Protein AF-A0AAV0VHD0-F1 (afdb_monomer_lite)

Structure (mmCIF, N/CA/C/O backbone):
data_AF-A0AAV0VHD0-F1
#
_entry.id   AF-A0AAV0VHD0-F1
#
loop_
_atom_site.group_PDB
_atom_site.id
_atom_site.type_symbol
_atom_site.label_atom_id
_atom_site.label_alt_id
_atom_site.label_comp_id
_atom_site.label_asym_id
_atom_site.label_entity_id
_atom_site.label_seq_id
_atom_site.pdbx_PDB_ins_code
_atom_site.Cartn_x
_atom_site.Cartn_y
_atom_site.Cartn_z
_atom_site.occupancy
_atom_site.B_iso_or_equiv
_atom_site.auth_seq_id
_atom_site.auth_comp_id
_atom_site.auth_asym_id
_atom_site.auth_atom_id
_atom_site.pdbx_PDB_model_num
ATOM 1 N N . MET A 1 1 ? 38.570 -0.388 39.538 1.00 34.22 1 MET A N 1
ATOM 2 C CA . MET A 1 1 ? 39.678 -1.330 39.792 1.00 34.22 1 MET A CA 1
ATOM 3 C C . MET A 1 1 ? 40.500 -1.361 38.516 1.00 34.22 1 MET A C 1
ATOM 5 O O . MET A 1 1 ? 39.984 -1.799 37.500 1.00 34.22 1 MET A O 1
ATOM 9 N N . SER A 1 2 ? 41.670 -0.720 38.528 1.00 31.62 2 SER A N 1
ATOM 10 C CA . SER A 1 2 ? 42.549 -0.606 37.358 1.00 31.62 2 SER A CA 1
ATOM 11 C C . SER A 1 2 ? 43.380 -1.881 37.257 1.00 31.62 2 SER A C 1
ATOM 13 O O . SER A 1 2 ? 44.010 -2.258 38.245 1.00 31.62 2 SER A O 1
ATOM 15 N N . VAL A 1 3 ? 43.347 -2.561 36.113 1.00 34.94 3 VAL A N 1
ATOM 16 C CA . VAL A 1 3 ? 44.171 -3.750 35.867 1.00 34.94 3 VAL A CA 1
ATOM 17 C C . VAL A 1 3 ? 45.423 -3.287 35.133 1.00 34.94 3 VAL A C 1
ATOM 19 O O . VAL A 1 3 ? 45.357 -2.884 33.976 1.00 34.94 3 VAL A O 1
ATOM 22 N N . TYR A 1 4 ? 46.557 -3.308 35.829 1.00 33.53 4 TYR A N 1
ATOM 23 C CA . TYR A 1 4 ? 47.869 -3.174 35.209 1.00 33.53 4 TYR A CA 1
ATOM 24 C C . TYR A 1 4 ? 48.270 -4.540 34.652 1.00 33.53 4 TYR A C 1
ATOM 26 O O . TYR A 1 4 ? 48.360 -5.504 35.410 1.00 33.53 4 TYR A O 1
ATOM 34 N N . VAL A 1 5 ? 48.512 -4.623 33.344 1.00 37.84 5 VAL A N 1
ATOM 35 C CA . VAL A 1 5 ? 49.134 -5.800 32.731 1.00 37.84 5 VAL A CA 1
ATOM 36 C C . VAL A 1 5 ? 50.642 -5.583 32.763 1.00 37.84 5 VAL A C 1
ATOM 38 O O . VAL A 1 5 ? 51.171 -4.663 32.144 1.00 37.84 5 VAL A O 1
ATOM 41 N N . THR A 1 6 ? 51.325 -6.396 33.562 1.00 35.72 6 THR A N 1
ATOM 42 C CA . THR A 1 6 ? 52.784 -6.463 33.638 1.00 35.72 6 THR A CA 1
ATOM 43 C C . THR A 1 6 ? 53.349 -7.069 32.356 1.00 35.72 6 THR A C 1
ATOM 45 O O . THR A 1 6 ? 52.893 -8.123 31.922 1.00 35.72 6 THR A O 1
ATOM 48 N N . SER A 1 7 ? 54.359 -6.420 31.781 1.00 44.78 7 SER A N 1
ATOM 49 C CA . SER A 1 7 ? 55.096 -6.867 30.599 1.00 44.78 7 SER A CA 1
ATOM 50 C C . SER A 1 7 ? 55.912 -8.135 30.887 1.00 44.78 7 SER A C 1
ATOM 52 O O . SER A 1 7 ? 57.033 -8.059 31.394 1.00 44.78 7 SER A O 1
ATOM 54 N N . SER A 1 8 ? 55.354 -9.297 30.563 1.00 43.50 8 SER A N 1
ATOM 55 C CA . SER A 1 8 ? 56.111 -10.525 30.301 1.00 43.50 8 SER A CA 1
ATOM 56 C C . SER A 1 8 ? 56.286 -10.666 28.789 1.00 43.50 8 SER A C 1
ATOM 58 O O . SER A 1 8 ? 55.332 -10.407 28.065 1.00 43.50 8 SER A O 1
ATOM 60 N N . ASN A 1 9 ? 57.483 -11.031 28.317 1.00 49.56 9 ASN A N 1
ATOM 61 C CA . ASN A 1 9 ? 57.787 -11.260 26.896 1.00 49.56 9 ASN A CA 1
ATOM 62 C C . ASN A 1 9 ? 56.725 -12.165 26.248 1.00 49.56 9 ASN A C 1
ATOM 64 O O . ASN A 1 9 ? 56.697 -13.360 26.539 1.00 49.56 9 ASN A O 1
ATOM 68 N N . PHE A 1 10 ? 55.868 -11.583 25.408 1.00 43.84 10 PHE A N 1
ATOM 69 C CA . PHE A 1 10 ? 54.888 -12.304 24.601 1.00 43.84 10 PHE A CA 1
ATOM 70 C C . PH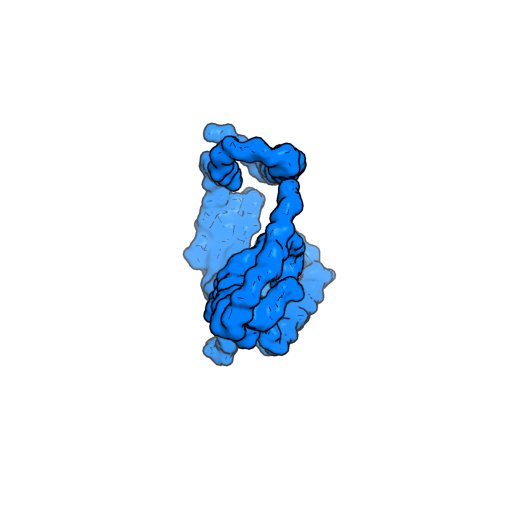E A 1 10 ? 55.580 -12.796 23.326 1.00 43.84 10 PHE A C 1
ATOM 72 O O . PHE A 1 10 ? 56.285 -12.037 22.657 1.00 43.84 10 PHE A O 1
ATOM 79 N N . ASP A 1 11 ? 55.431 -14.087 23.047 1.00 54.81 11 ASP A N 1
ATOM 80 C CA . ASP A 1 11 ? 55.822 -14.699 21.782 1.00 54.81 11 ASP A CA 1
ATOM 81 C C . ASP A 1 11 ? 54.948 -14.108 20.662 1.00 54.81 11 ASP A C 1
ATOM 83 O O . ASP A 1 11 ? 53.783 -13.785 20.896 1.00 54.81 11 ASP A O 1
ATOM 87 N N . SER A 1 12 ? 55.473 -13.935 19.443 1.00 57.44 12 SER A N 1
ATOM 88 C CA . SER A 1 12 ? 54.715 -13.239 18.381 1.00 57.44 12 SER A CA 1
ATOM 89 C C . SER A 1 12 ? 53.454 -13.999 17.950 1.00 57.44 12 SER A C 1
ATOM 91 O O . SER A 1 12 ? 52.608 -13.436 17.261 1.00 57.44 12 SER A O 1
ATOM 93 N N . SER A 1 13 ? 53.337 -15.271 18.345 1.00 58.25 13 SER A N 1
ATOM 94 C CA . SER A 1 13 ? 52.154 -16.110 18.149 1.00 58.25 13 SER A CA 1
ATOM 95 C C . SER A 1 13 ? 50.969 -15.691 19.033 1.00 58.25 13 SER A C 1
ATOM 97 O O . SER A 1 13 ? 49.815 -15.803 18.620 1.00 58.25 13 SER A O 1
ATOM 99 N N . ASP A 1 14 ? 51.235 -15.133 20.216 1.00 59.56 14 ASP A N 1
ATOM 100 C CA . ASP A 1 14 ? 50.196 -14.745 21.165 1.00 59.56 14 ASP A CA 1
ATOM 101 C C . ASP A 1 14 ? 49.535 -13.406 20.783 1.00 59.56 14 ASP A C 1
ATOM 103 O O . ASP A 1 14 ? 48.360 -13.186 21.078 1.00 59.56 14 ASP A O 1
ATOM 107 N N . GLU A 1 15 ? 50.251 -12.508 20.092 1.00 61.94 15 GLU A N 1
ATOM 108 C CA . GLU A 1 15 ? 49.671 -11.258 19.571 1.00 61.94 15 GLU A CA 1
ATOM 109 C C . GLU A 1 15 ? 48.644 -11.519 18.460 1.00 61.94 15 GLU A C 1
ATOM 111 O O . GLU A 1 15 ? 47.601 -10.863 18.417 1.00 61.94 15 GLU A O 1
ATOM 116 N N . GLU A 1 16 ? 48.900 -12.507 17.597 1.00 61.28 16 GLU A N 1
ATOM 117 C CA . GLU A 1 16 ? 47.972 -12.933 16.544 1.00 61.28 16 GLU A CA 1
ATOM 118 C C . GLU A 1 16 ? 46.699 -13.542 17.147 1.00 61.28 16 GLU A C 1
ATOM 120 O O . GLU A 1 16 ? 45.590 -13.181 16.752 1.00 61.28 16 GLU A O 1
ATOM 125 N N . TYR A 1 17 ? 46.846 -14.358 18.194 1.00 64.88 17 TYR A N 1
ATOM 126 C CA . TYR A 1 17 ? 45.719 -14.919 18.937 1.00 64.88 17 TYR A CA 1
ATOM 127 C C . TYR A 1 17 ? 44.907 -13.845 19.67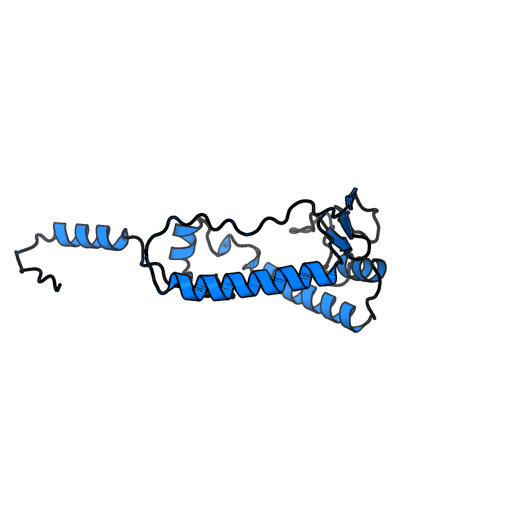7 1.00 64.88 17 TYR A C 1
ATOM 129 O O . TYR A 1 17 ? 43.677 -13.869 19.676 1.00 64.88 17 TYR A O 1
ATOM 137 N N . VAL A 1 18 ? 45.564 -12.855 20.292 1.00 68.56 18 VAL A N 1
ATOM 138 C CA . VAL A 1 18 ? 44.868 -11.737 20.951 1.00 68.56 18 VAL A CA 1
ATOM 139 C C . VAL A 1 18 ? 44.111 -10.884 19.932 1.00 68.56 18 VAL A C 1
ATOM 141 O O . VAL A 1 18 ? 42.973 -10.493 20.199 1.00 68.56 18 VAL A O 1
ATOM 144 N N . LEU A 1 19 ? 44.691 -10.627 18.757 1.00 63.41 19 LEU A N 1
ATOM 145 C CA . LEU A 1 19 ? 44.005 -9.940 17.660 1.00 63.41 19 LEU A CA 1
ATOM 146 C C . LEU A 1 19 ? 42.804 -10.744 17.157 1.00 63.41 19 LEU A C 1
ATOM 148 O O . LEU A 1 19 ? 41.727 -10.173 16.989 1.00 63.41 19 LEU A O 1
ATOM 152 N N . GLU A 1 20 ? 42.949 -12.057 16.989 1.00 67.00 20 GLU A N 1
ATOM 153 C CA . GLU A 1 20 ? 41.859 -12.953 16.600 1.00 67.00 20 GLU A CA 1
ATOM 154 C C . GLU A 1 20 ? 40.727 -12.947 17.640 1.00 67.00 20 GLU A C 1
ATOM 156 O O . GLU A 1 20 ? 39.552 -12.819 17.290 1.00 67.00 20 GLU A O 1
ATOM 161 N N . VAL A 1 21 ? 41.057 -12.998 18.932 1.00 69.00 21 VAL A N 1
ATOM 162 C CA . VAL A 1 21 ? 40.067 -12.918 20.013 1.00 69.00 21 VAL A CA 1
ATOM 163 C C . VAL A 1 21 ? 39.364 -11.560 20.008 1.00 69.00 21 VAL A C 1
ATOM 165 O O . VAL A 1 21 ? 38.137 -11.521 20.062 1.00 69.00 21 VAL A O 1
ATOM 168 N N . VAL A 1 22 ? 40.097 -10.447 19.897 1.00 64.12 22 VAL A N 1
ATOM 169 C CA . VAL A 1 22 ? 39.522 -9.088 19.890 1.00 64.12 22 VAL A CA 1
ATOM 170 C C . VAL A 1 22 ? 38.640 -8.844 18.662 1.00 64.12 22 VAL A C 1
ATOM 172 O O . VAL A 1 22 ? 37.590 -8.213 18.794 1.00 64.12 22 VAL A O 1
ATOM 175 N N . LEU A 1 23 ? 39.013 -9.369 17.491 1.00 64.06 23 LEU A N 1
ATOM 176 C CA . LEU A 1 23 ? 38.200 -9.307 16.271 1.00 64.06 23 LEU A CA 1
ATOM 177 C C . LEU A 1 23 ? 36.887 -10.090 16.406 1.00 64.06 23 LEU A C 1
ATOM 179 O O . LEU A 1 23 ? 35.871 -9.679 15.843 1.00 64.06 23 LEU A O 1
ATOM 183 N N . ASN A 1 24 ? 36.899 -11.178 17.177 1.00 62.22 24 ASN A N 1
ATOM 184 C CA . ASN A 1 24 ? 35.738 -12.036 17.404 1.00 62.22 24 ASN A CA 1
ATOM 185 C C . ASN A 1 24 ? 34.912 -11.656 18.646 1.00 62.22 24 ASN A C 1
ATOM 187 O O . ASN A 1 24 ? 33.852 -12.245 18.884 1.00 62.22 24 ASN A O 1
ATOM 191 N N . LEU A 1 25 ? 35.344 -10.670 19.442 1.00 63.16 25 LEU A N 1
ATOM 192 C CA . LEU A 1 25 ? 34.543 -10.195 20.566 1.00 63.16 25 LEU A CA 1
ATOM 193 C C . LEU A 1 25 ? 33.259 -9.517 20.057 1.00 63.16 25 LEU A C 1
ATOM 195 O O . LEU A 1 25 ? 33.308 -8.673 19.156 1.00 63.16 25 LEU A O 1
ATOM 199 N N . PRO A 1 26 ? 32.095 -9.802 20.670 1.00 53.66 26 PRO A N 1
ATOM 200 C CA . PRO A 1 26 ? 30.871 -9.077 20.372 1.00 53.66 26 PRO A CA 1
ATOM 201 C C . PRO A 1 26 ? 31.090 -7.579 20.600 1.00 53.66 26 PRO A C 1
ATOM 203 O O . PRO A 1 26 ? 31.347 -7.148 21.728 1.00 53.66 26 PRO A O 1
ATOM 206 N N . ARG A 1 27 ? 30.987 -6.773 19.533 1.00 55.97 27 ARG A N 1
ATOM 207 C CA . ARG A 1 27 ? 31.132 -5.315 19.644 1.00 55.97 27 ARG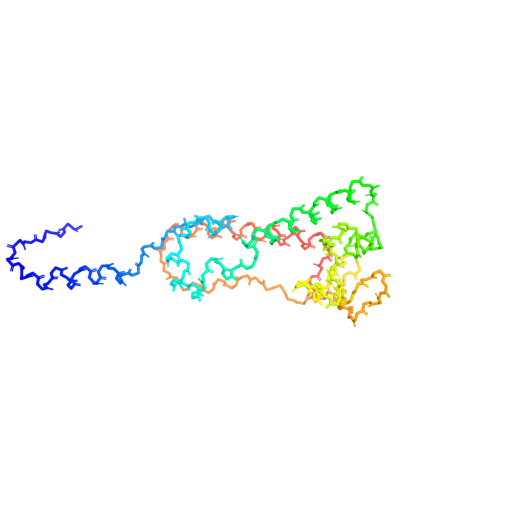 A CA 1
ATOM 208 C C . ARG A 1 27 ? 30.168 -4.779 20.717 1.00 55.97 27 ARG A C 1
ATOM 210 O O . ARG A 1 27 ? 29.011 -5.219 20.758 1.00 55.97 27 ARG A O 1
ATOM 217 N N . PRO A 1 28 ? 30.596 -3.816 21.557 1.00 60.69 28 PRO A N 1
ATOM 218 C CA . PRO A 1 28 ? 29.728 -3.196 22.550 1.00 60.69 28 PRO A CA 1
ATOM 219 C C . PRO A 1 28 ? 28.434 -2.713 21.895 1.00 60.69 28 PRO A C 1
ATOM 221 O O . PRO A 1 28 ? 28.471 -2.024 20.873 1.00 60.69 28 PRO A O 1
ATOM 224 N N . ARG A 1 29 ? 27.283 -3.081 22.470 1.00 53.22 29 ARG A N 1
ATOM 225 C CA . ARG A 1 29 ? 25.978 -2.626 21.975 1.00 53.22 29 ARG A CA 1
ATOM 226 C C . ARG A 1 29 ? 25.916 -1.101 22.075 1.00 53.22 29 ARG A C 1
ATOM 228 O O . ARG A 1 29 ? 25.826 -0.559 23.173 1.00 53.22 29 ARG A O 1
ATOM 235 N N . ARG A 1 30 ? 25.974 -0.420 20.930 1.00 57.97 30 ARG A N 1
ATOM 236 C CA . ARG A 1 30 ? 25.710 1.018 20.827 1.00 57.97 30 ARG A CA 1
ATOM 237 C C . ARG A 1 30 ? 24.200 1.246 20.834 1.00 57.97 30 ARG A C 1
ATOM 239 O O . ARG A 1 30 ? 23.448 0.447 20.277 1.00 57.97 30 ARG A O 1
ATOM 246 N N . TYR A 1 31 ? 23.758 2.300 21.512 1.00 52.56 31 TYR A N 1
ATOM 247 C CA . TYR A 1 31 ? 22.368 2.740 21.446 1.00 52.56 31 TYR A CA 1
ATOM 248 C C . TYR A 1 31 ? 22.153 3.390 20.078 1.00 52.56 31 TYR A C 1
ATOM 250 O O . TYR A 1 31 ? 22.769 4.416 19.810 1.00 52.56 31 TYR A O 1
ATOM 258 N N . ARG A 1 32 ? 21.341 2.756 19.226 1.00 57.38 32 ARG A N 1
ATOM 259 C CA . ARG A 1 32 ? 21.104 3.186 17.841 1.00 57.38 32 ARG A CA 1
ATOM 260 C C . ARG A 1 32 ? 19.847 4.032 17.727 1.00 57.38 32 ARG A C 1
ATOM 262 O O . ARG A 1 32 ? 18.868 3.780 18.442 1.00 57.38 32 ARG A O 1
ATOM 269 N N . ASP A 1 33 ? 19.861 4.980 16.799 1.00 60.00 33 ASP A N 1
ATOM 270 C CA . ASP A 1 33 ? 18.643 5.672 16.395 1.00 60.00 33 ASP A CA 1
ATOM 271 C C . ASP A 1 33 ? 17.705 4.695 15.663 1.00 60.00 33 ASP A C 1
ATOM 273 O O . ASP A 1 33 ? 18.097 3.980 14.743 1.00 60.00 33 ASP A O 1
ATOM 277 N N . ARG A 1 34 ? 16.447 4.626 16.107 1.00 55.59 34 ARG A N 1
ATOM 278 C CA . ARG A 1 34 ? 15.434 3.740 15.512 1.00 55.59 34 ARG A CA 1
ATOM 279 C C . ARG A 1 34 ? 14.740 4.366 14.309 1.00 55.59 34 ARG A C 1
ATOM 281 O O . ARG A 1 34 ? 14.042 3.644 13.605 1.00 55.59 34 ARG A O 1
ATOM 288 N N . PHE A 1 35 ? 14.894 5.672 14.101 1.00 48.16 35 PHE A N 1
ATOM 289 C CA . PHE A 1 35 ? 14.322 6.371 12.952 1.00 48.16 35 PHE A CA 1
ATOM 290 C C . PHE A 1 35 ? 15.188 6.235 11.698 1.00 48.16 35 PHE A C 1
ATOM 292 O O . PHE A 1 35 ? 14.661 6.352 10.597 1.00 48.16 35 PHE A O 1
ATOM 299 N N . ASN A 1 36 ? 16.475 5.910 11.855 1.00 58.50 36 ASN A N 1
ATOM 300 C CA . ASN A 1 36 ? 17.353 5.535 10.752 1.00 58.50 36 ASN A CA 1
ATOM 301 C C . ASN A 1 36 ? 18.243 4.338 11.134 1.00 58.50 36 ASN A C 1
ATOM 303 O O . ASN A 1 36 ? 19.448 4.477 11.347 1.00 58.50 36 ASN A O 1
ATOM 307 N N . PRO A 1 37 ? 17.657 3.134 11.259 1.00 57.28 37 PRO A N 1
ATOM 308 C CA . PRO A 1 37 ? 18.365 1.976 11.789 1.00 57.28 37 PRO A CA 1
ATOM 309 C C . PRO A 1 37 ? 19.481 1.476 10.864 1.00 57.28 37 PRO A C 1
ATOM 311 O O . PRO A 1 37 ? 20.266 0.642 11.304 1.00 57.28 37 PRO A O 1
ATOM 314 N N . LEU A 1 38 ? 19.544 1.947 9.610 1.00 59.69 38 LEU A N 1
ATOM 315 C CA . LEU A 1 38 ? 20.483 1.474 8.591 1.00 59.69 38 LEU A CA 1
ATOM 316 C C . LEU A 1 38 ? 21.727 2.359 8.417 1.00 59.69 38 LEU A C 1
ATOM 318 O O . LEU A 1 38 ? 22.725 1.874 7.897 1.00 59.69 38 LEU A O 1
ATOM 322 N N . GLU A 1 39 ? 21.709 3.605 8.896 1.00 65.00 39 GLU A N 1
ATOM 323 C CA . GLU A 1 39 ? 22.815 4.568 8.725 1.00 65.00 39 GLU A CA 1
ATOM 324 C C . GLU A 1 39 ? 24.114 4.135 9.415 1.00 65.00 39 GLU A C 1
ATOM 326 O O . GLU A 1 39 ? 25.211 4.475 8.985 1.00 65.00 39 GLU A O 1
ATOM 331 N N . GLU A 1 40 ? 23.996 3.359 10.492 1.00 61.19 40 GLU A N 1
ATOM 332 C CA . GLU A 1 40 ? 25.136 2.950 11.313 1.00 61.19 40 GLU A CA 1
ATOM 333 C C . GLU A 1 40 ? 25.747 1.596 10.916 1.00 61.19 40 GLU A C 1
ATOM 335 O O . GLU A 1 40 ? 26.686 1.142 11.582 1.00 61.19 40 GLU A O 1
ATOM 340 N N . TYR A 1 41 ? 25.213 0.912 9.898 1.00 62.25 41 TYR A N 1
ATOM 341 C CA . TYR A 1 41 ? 25.808 -0.334 9.419 1.00 62.25 41 TYR A CA 1
ATOM 342 C C . TYR A 1 41 ? 26.772 -0.045 8.276 1.00 62.25 41 TYR A C 1
ATOM 344 O O . TYR A 1 41 ? 26.367 0.344 7.183 1.00 62.25 41 TYR A O 1
ATOM 352 N N . ASP A 1 42 ? 28.055 -0.301 8.520 1.00 66.88 42 ASP A N 1
ATOM 353 C CA . ASP A 1 42 ? 28.971 -0.552 7.417 1.00 66.88 42 ASP A CA 1
ATOM 354 C C . ASP A 1 42 ? 28.625 -1.899 6.749 1.00 66.88 42 ASP A C 1
ATOM 356 O O . ASP A 1 42 ? 27.942 -2.759 7.319 1.00 66.88 42 ASP A O 1
ATOM 360 N N . GLU A 1 43 ? 29.075 -2.074 5.507 1.00 62.47 43 GLU A N 1
ATOM 361 C CA . GLU A 1 43 ? 28.756 -3.247 4.686 1.00 62.47 43 GLU A CA 1
ATOM 362 C C . GLU A 1 43 ? 29.161 -4.566 5.375 1.00 62.47 43 GLU A C 1
ATOM 364 O O . GLU A 1 43 ? 28.470 -5.579 5.262 1.00 62.47 43 GLU A O 1
ATOM 369 N N . TYR A 1 44 ? 30.225 -4.528 6.181 1.00 64.19 44 TYR A N 1
ATOM 370 C CA . TYR A 1 44 ? 30.724 -5.663 6.949 1.00 64.19 44 TYR A CA 1
ATOM 371 C C . TYR A 1 44 ? 29.826 -6.024 8.152 1.00 64.19 44 TYR A C 1
ATOM 373 O O . TYR A 1 44 ? 29.552 -7.204 8.385 1.00 64.19 44 TYR A O 1
ATOM 381 N N . ASP A 1 45 ? 29.338 -5.048 8.929 1.00 66.56 45 ASP A N 1
ATOM 382 C CA . ASP A 1 45 ? 28.424 -5.280 10.064 1.00 66.56 45 ASP A CA 1
ATOM 383 C C . ASP A 1 45 ? 27.046 -5.752 9.571 1.00 66.56 45 ASP A C 1
ATOM 385 O O . ASP A 1 45 ? 26.426 -6.609 10.207 1.00 66.56 45 ASP A O 1
ATOM 389 N N . PHE A 1 46 ? 26.593 -5.257 8.412 1.00 64.06 46 PHE A N 1
ATOM 390 C CA . PHE A 1 46 ? 25.350 -5.703 7.779 1.00 64.06 46 PHE A CA 1
ATOM 391 C C . PHE A 1 46 ? 25.433 -7.174 7.336 1.00 64.06 46 PHE A C 1
ATOM 393 O O . PHE A 1 46 ? 24.597 -7.990 7.740 1.00 64.06 46 PHE A O 1
ATOM 400 N N . GLN A 1 47 ? 26.497 -7.539 6.610 1.00 65.25 47 GLN A N 1
ATOM 401 C CA . GLN A 1 47 ? 26.742 -8.911 6.151 1.00 65.25 47 GLN A CA 1
ATOM 402 C C . GLN A 1 47 ? 26.836 -9.909 7.304 1.00 65.25 47 GLN A C 1
ATOM 404 O O . GLN A 1 47 ? 26.195 -10.959 7.273 1.00 65.25 47 GLN A O 1
ATOM 409 N N . ASN A 1 48 ? 27.577 -9.578 8.360 1.00 62.03 48 ASN A N 1
ATOM 410 C CA . ASN A 1 48 ? 27.774 -10.507 9.471 1.00 62.03 48 ASN A CA 1
ATOM 411 C C . ASN A 1 48 ? 26.515 -10.710 10.324 1.00 62.03 48 ASN A C 1
ATOM 413 O O . ASN A 1 48 ? 26.282 -11.812 10.825 1.00 62.03 48 ASN A O 1
ATOM 417 N N . ARG A 1 49 ? 25.693 -9.668 10.509 1.00 65.75 49 ARG A N 1
ATOM 418 C CA . ARG A 1 49 ? 24.510 -9.739 11.384 1.00 65.75 49 ARG A CA 1
ATOM 419 C C . ARG A 1 49 ? 23.266 -10.248 10.680 1.00 65.75 49 ARG A C 1
ATOM 421 O O . ARG A 1 49 ? 22.527 -11.031 11.272 1.00 65.75 49 ARG A O 1
ATOM 428 N N . PHE A 1 50 ? 23.030 -9.803 9.450 1.00 63.31 50 PHE A N 1
ATOM 429 C CA . PHE A 1 50 ? 21.823 -10.156 8.704 1.00 63.31 50 PHE A CA 1
ATOM 430 C C . PHE A 1 50 ? 22.055 -11.291 7.713 1.00 63.31 50 PHE A C 1
ATOM 432 O O . PHE A 1 50 ? 21.080 -11.846 7.217 1.00 63.31 50 PHE A O 1
ATOM 439 N N . ARG A 1 51 ? 23.318 -11.680 7.465 1.00 65.06 51 ARG A N 1
ATOM 440 C CA . ARG A 1 51 ? 23.691 -12.643 6.412 1.00 65.06 51 ARG A CA 1
ATOM 441 C C . ARG A 1 51 ? 23.163 -12.227 5.034 1.00 65.06 51 ARG A C 1
ATOM 443 O O . ARG A 1 51 ? 22.866 -13.079 4.205 1.00 65.06 51 ARG A O 1
ATOM 450 N N . LEU A 1 52 ? 23.037 -10.921 4.825 1.00 56.59 52 LEU A N 1
ATOM 451 C CA . LEU A 1 52 ? 22.590 -10.277 3.598 1.00 56.59 52 LEU A CA 1
ATOM 452 C C . LEU A 1 52 ? 23.633 -9.227 3.232 1.00 56.59 52 LEU A C 1
ATOM 454 O O . LEU A 1 52 ? 24.200 -8.587 4.114 1.00 56.59 52 LEU A O 1
ATOM 458 N N . GLN A 1 53 ? 23.895 -9.040 1.952 1.00 60.09 53 GLN A N 1
ATOM 459 C CA . GLN A 1 53 ? 24.638 -7.891 1.457 1.00 60.09 53 GLN A CA 1
ATOM 460 C C . GLN A 1 53 ? 23.695 -6.690 1.339 1.00 60.09 53 GLN A C 1
ATOM 462 O O . GLN A 1 53 ? 22.489 -6.844 1.158 1.00 60.09 53 GLN A O 1
ATOM 467 N N . PHE A 1 54 ? 24.225 -5.470 1.425 1.00 58.59 54 PHE A N 1
ATOM 468 C CA . PHE A 1 54 ? 23.415 -4.260 1.224 1.00 58.59 54 PHE A CA 1
ATOM 469 C C . PHE A 1 54 ? 22.787 -4.237 -0.184 1.00 58.59 54 PHE A C 1
ATOM 471 O O . PHE A 1 54 ? 21.648 -3.817 -0.361 1.00 58.59 54 PHE A O 1
ATOM 478 N N . SER A 1 55 ? 23.502 -4.798 -1.165 1.00 59.12 55 SER A N 1
ATOM 479 C CA . SER A 1 55 ? 23.047 -5.072 -2.534 1.00 59.12 55 SER A CA 1
ATOM 480 C C . SER A 1 55 ? 21.893 -6.081 -2.637 1.00 59.12 55 SER A C 1
ATOM 482 O O . SER A 1 55 ? 21.17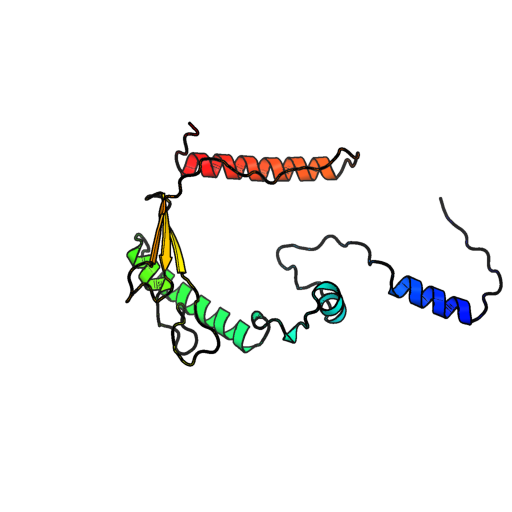5 -6.071 -3.641 1.00 59.12 55 SER A O 1
ATOM 484 N N . ASP A 1 56 ? 21.685 -6.925 -1.622 1.00 64.31 56 ASP A N 1
ATOM 485 C CA . ASP A 1 56 ? 20.553 -7.857 -1.556 1.00 64.31 56 ASP A CA 1
ATOM 486 C C . ASP A 1 56 ? 19.262 -7.147 -1.128 1.00 64.31 56 ASP A C 1
ATOM 488 O O . ASP A 1 56 ? 18.165 -7.657 -1.357 1.00 64.31 56 ASP A O 1
ATOM 492 N N . CYS A 1 57 ? 19.365 -5.952 -0.535 1.00 61.72 57 CYS A N 1
ATOM 493 C CA . CYS A 1 57 ? 18.202 -5.142 -0.216 1.00 61.72 57 CYS A CA 1
ATOM 494 C C . CYS A 1 57 ? 17.720 -4.420 -1.479 1.00 61.72 57 CYS A C 1
ATOM 496 O O . CYS A 1 57 ? 18.253 -3.387 -1.881 1.00 61.72 57 CYS A O 1
ATOM 498 N N . GLU A 1 58 ? 16.702 -4.977 -2.132 1.00 62.84 58 GLU A N 1
ATOM 499 C CA . GLU A 1 58 ? 16.151 -4.428 -3.377 1.00 62.84 58 GLU A CA 1
ATOM 500 C C . GLU A 1 58 ? 15.631 -2.994 -3.235 1.00 62.84 58 GLU A C 1
ATOM 502 O O . GLU A 1 58 ? 15.739 -2.216 -4.180 1.00 62.84 58 GLU A O 1
ATOM 507 N N . GLU A 1 59 ? 15.144 -2.623 -2.050 1.00 58.78 59 GLU A N 1
ATOM 508 C CA . GLU A 1 59 ? 14.701 -1.260 -1.728 1.00 58.78 59 GLU A CA 1
ATOM 509 C C . GLU A 1 59 ? 15.842 -0.234 -1.801 1.00 58.78 59 GLU A C 1
ATOM 511 O O . GLU A 1 59 ? 15.598 0.939 -2.071 1.00 58.78 59 GLU A O 1
ATOM 516 N N . LEU A 1 60 ? 17.086 -0.683 -1.601 1.00 60.00 60 LEU A N 1
ATOM 517 C CA . LEU A 1 60 ? 18.293 0.147 -1.621 1.00 60.00 60 LEU A CA 1
ATOM 518 C C . LEU A 1 60 ? 18.968 0.174 -3.000 1.00 60.00 60 LEU A C 1
ATOM 520 O O . LEU A 1 60 ? 19.930 0.917 -3.200 1.00 60.00 60 LEU A O 1
ATOM 524 N N . LYS A 1 61 ? 18.467 -0.599 -3.974 1.00 71.81 61 LYS A N 1
ATOM 525 C CA . LYS A 1 61 ? 18.862 -0.448 -5.382 1.00 71.81 61 LYS A CA 1
ATOM 526 C C . LYS A 1 61 ? 18.261 0.852 -5.922 1.00 71.81 61 LYS A C 1
ATOM 528 O O . LYS A 1 61 ? 17.132 1.195 -5.583 1.00 71.81 61 LYS A O 1
ATOM 533 N N . GLU A 1 62 ? 18.975 1.533 -6.819 1.00 60.72 62 GLU A N 1
ATOM 534 C CA . GLU A 1 62 ? 18.562 2.823 -7.408 1.00 60.72 62 GLU A CA 1
ATOM 535 C C . GLU A 1 62 ? 17.116 2.791 -7.933 1.00 60.72 62 GLU A C 1
ATOM 537 O O . GLU A 1 62 ? 16.294 3.615 -7.543 1.00 60.72 62 GLU A O 1
ATOM 542 N N . SER A 1 63 ? 16.756 1.744 -8.683 1.00 75.56 63 SER A N 1
ATOM 543 C CA . SER A 1 63 ? 15.381 1.534 -9.168 1.00 75.56 63 SER A CA 1
ATOM 544 C C . SER A 1 63 ? 14.320 1.393 -8.059 1.00 75.56 63 SER A C 1
ATOM 546 O O . SER A 1 63 ? 13.172 1.796 -8.246 1.00 75.56 63 SER A O 1
ATOM 548 N N . GLY A 1 64 ? 14.682 0.839 -6.896 1.00 74.19 64 GLY A N 1
ATOM 549 C CA . GLY A 1 64 ? 13.801 0.718 -5.735 1.00 74.19 64 GLY A CA 1
ATOM 550 C C . GLY A 1 64 ? 13.492 2.090 -5.143 1.00 74.19 64 GLY A C 1
ATOM 551 O O . GLY A 1 64 ? 12.319 2.449 -4.998 1.00 74.19 64 GLY A O 1
ATOM 552 N N . TRP A 1 65 ? 14.537 2.888 -4.919 1.00 76.19 65 TRP A N 1
ATOM 553 C CA . TRP A 1 65 ? 14.433 4.276 -4.468 1.00 76.19 65 TRP A CA 1
ATOM 554 C C . TRP A 1 65 ? 13.621 5.147 -5.437 1.00 76.19 65 TRP A C 1
ATOM 556 O O . TRP A 1 65 ? 12.650 5.784 -5.026 1.00 76.19 65 TRP A O 1
ATOM 566 N N . GLU A 1 66 ? 13.955 5.133 -6.731 1.00 83.88 66 GLU A N 1
ATOM 567 C CA . GLU A 1 66 ? 13.260 5.925 -7.755 1.00 83.88 66 GLU A CA 1
ATOM 568 C C . GLU A 1 66 ? 11.771 5.577 -7.834 1.00 83.88 66 GLU A C 1
ATOM 570 O O . GLU A 1 66 ? 10.918 6.469 -7.871 1.00 83.88 66 GLU A O 1
ATOM 575 N N . SER A 1 67 ? 11.437 4.283 -7.762 1.00 85.06 67 SER A N 1
ATOM 576 C CA . SER A 1 67 ? 10.043 3.839 -7.732 1.00 85.06 67 SER A CA 1
ATOM 577 C C . SER A 1 67 ? 9.292 4.318 -6.487 1.00 85.06 67 SER A C 1
ATOM 579 O O . SER A 1 67 ? 8.076 4.508 -6.538 1.00 85.06 67 SER A O 1
ATOM 581 N N . SER A 1 68 ? 9.982 4.494 -5.355 1.00 81.81 68 SER A N 1
ATOM 582 C CA . SER A 1 68 ? 9.388 5.020 -4.126 1.00 81.81 68 SER A CA 1
ATOM 583 C C . SER A 1 68 ? 9.071 6.502 -4.278 1.00 81.81 68 SER A C 1
ATOM 585 O O . SER A 1 68 ? 7.919 6.893 -4.104 1.00 81.81 68 SER A O 1
ATOM 587 N N . VAL A 1 69 ? 10.054 7.298 -4.710 1.00 86.12 69 VAL A N 1
ATOM 588 C CA . VAL A 1 69 ? 9.897 8.744 -4.937 1.00 86.12 69 VAL A CA 1
ATOM 589 C C . VAL A 1 69 ? 8.797 9.026 -5.964 1.00 86.12 69 VAL A C 1
ATOM 591 O O . VAL A 1 69 ? 7.966 9.914 -5.774 1.00 86.12 69 VAL A O 1
ATOM 594 N N . ALA A 1 70 ? 8.745 8.250 -7.049 1.00 89.75 70 ALA A N 1
ATOM 595 C CA . ALA A 1 70 ? 7.722 8.413 -8.075 1.00 89.75 70 ALA A CA 1
ATOM 596 C C . ALA A 1 70 ? 6.307 8.103 -7.559 1.00 89.75 70 ALA A C 1
ATOM 598 O O . ALA A 1 70 ? 5.373 8.858 -7.841 1.00 89.75 70 ALA A O 1
ATOM 599 N N . ARG A 1 71 ? 6.139 7.017 -6.790 1.00 89.50 71 ARG A N 1
ATOM 600 C CA . ARG A 1 71 ? 4.840 6.650 -6.203 1.00 89.50 71 ARG A CA 1
ATOM 601 C C . ARG A 1 71 ? 4.395 7.648 -5.144 1.00 89.50 71 ARG A C 1
ATOM 603 O O . ARG A 1 71 ? 3.222 8.007 -5.134 1.00 89.50 71 ARG A O 1
ATOM 610 N N . GLU A 1 72 ? 5.313 8.114 -4.301 1.00 90.69 72 GLU A N 1
ATOM 611 C CA . GLU A 1 72 ? 5.044 9.146 -3.297 1.00 90.69 72 GLU A CA 1
ATOM 612 C C . GLU A 1 72 ? 4.564 10.439 -3.959 1.00 90.69 72 GLU A C 1
ATOM 614 O O . GLU A 1 72 ? 3.505 10.944 -3.603 1.00 90.69 72 GLU A O 1
ATOM 619 N N . LYS A 1 73 ? 5.239 10.897 -5.020 1.00 90.69 73 LYS A N 1
ATOM 620 C CA . LYS A 1 73 ? 4.809 12.077 -5.779 1.00 90.69 73 LYS A CA 1
ATOM 621 C C . LYS A 1 73 ? 3.397 11.931 -6.357 1.00 90.69 73 LYS A C 1
ATOM 623 O O . LYS A 1 73 ? 2.582 12.842 -6.241 1.00 90.69 73 LYS A O 1
ATOM 628 N N . VAL A 1 74 ? 3.083 10.794 -6.986 1.00 91.19 74 VAL A N 1
ATOM 629 C CA . VAL A 1 74 ? 1.734 10.546 -7.533 1.00 91.19 74 VAL A CA 1
ATOM 630 C C . VAL A 1 74 ? 0.696 10.482 -6.415 1.00 91.19 74 VAL A C 1
ATOM 632 O O . VAL A 1 74 ? -0.420 10.974 -6.587 1.00 91.19 74 VAL A O 1
ATOM 635 N N . PHE A 1 75 ? 1.053 9.883 -5.280 1.00 90.94 75 PHE A N 1
ATOM 636 C CA . PHE A 1 75 ? 0.200 9.837 -4.103 1.00 90.94 75 PHE A CA 1
ATOM 637 C C . PHE A 1 75 ? -0.091 11.255 -3.598 1.00 90.94 75 PHE A C 1
ATOM 639 O O . PHE A 1 75 ? -1.257 11.613 -3.490 1.00 90.94 75 PHE A O 1
ATOM 646 N N . GLU A 1 76 ? 0.921 12.099 -3.396 1.00 90.12 76 GLU A N 1
ATOM 647 C CA . GLU A 1 76 ? 0.750 13.503 -2.996 1.00 90.12 76 GLU A CA 1
ATOM 648 C C . GLU A 1 76 ? -0.136 14.289 -3.968 1.00 90.12 76 GLU A C 1
ATOM 650 O O . GLU A 1 76 ? -1.066 14.974 -3.541 1.00 90.12 76 GLU A O 1
ATOM 655 N N . GLU A 1 77 ? 0.095 14.157 -5.278 1.00 90.50 77 GLU A N 1
ATOM 656 C CA . GLU A 1 77 ? -0.732 14.805 -6.301 1.00 90.50 77 GLU A CA 1
ATOM 657 C C . GLU A 1 77 ? -2.208 14.400 -6.185 1.00 90.50 77 GLU A C 1
ATOM 659 O O . GLU A 1 77 ? -3.093 15.246 -6.305 1.00 90.50 77 GLU A O 1
ATOM 664 N N . LEU A 1 78 ? -2.482 13.118 -5.932 1.00 89.06 78 LEU A N 1
ATOM 665 C CA . LEU A 1 78 ? -3.838 12.605 -5.745 1.00 89.06 78 LEU A CA 1
ATOM 666 C C . LEU A 1 78 ? -4.463 13.071 -4.425 1.00 89.06 78 LEU A C 1
ATOM 668 O O . LEU A 1 78 ? -5.647 13.399 -4.398 1.00 89.06 78 LEU A O 1
ATOM 672 N N . MET A 1 79 ? -3.678 13.147 -3.349 1.00 86.56 79 MET A N 1
ATOM 673 C CA . MET A 1 79 ? -4.151 13.639 -2.051 1.00 86.56 79 MET A CA 1
ATOM 674 C C . MET A 1 79 ? -4.475 15.140 -2.085 1.00 86.56 79 MET A C 1
ATOM 676 O O . MET A 1 79 ? -5.357 15.591 -1.361 1.00 86.56 79 MET A O 1
ATOM 680 N N . LEU A 1 80 ? -3.777 15.920 -2.916 1.00 85.69 80 LEU A N 1
ATOM 681 C CA . LEU A 1 80 ? -4.010 17.361 -3.074 1.00 85.69 80 LEU A CA 1
ATOM 682 C C . LEU A 1 80 ? -5.208 17.687 -3.973 1.00 85.69 80 LEU A C 1
ATOM 684 O O . LEU A 1 80 ? -5.800 18.758 -3.837 1.00 85.69 80 LEU A O 1
ATOM 688 N N . GLN A 1 81 ? -5.537 16.804 -4.917 1.00 77.12 81 GLN A N 1
ATOM 689 C CA . GLN A 1 81 ? -6.619 17.026 -5.879 1.00 77.12 81 GLN A CA 1
ATOM 690 C C . GLN A 1 81 ? -8.006 16.797 -5.275 1.00 77.12 81 GLN A C 1
ATOM 692 O O . GLN A 1 81 ? -8.966 17.428 -5.719 1.00 77.12 81 GLN A O 1
ATOM 697 N N . ASP A 1 82 ? -8.114 15.940 -4.260 1.00 72.31 82 ASP A N 1
ATOM 698 C CA . ASP A 1 82 ? -9.397 15.424 -3.799 1.00 72.31 82 ASP A CA 1
ATOM 699 C C . ASP A 1 82 ? -9.608 15.631 -2.297 1.00 72.31 82 ASP A C 1
ATOM 701 O O . ASP A 1 82 ? -8.723 15.404 -1.475 1.00 72.31 82 ASP A O 1
ATOM 705 N N . ASN A 1 83 ? -10.827 16.018 -1.914 1.00 83.06 83 ASN A N 1
ATOM 706 C CA . ASN A 1 83 ? -11.237 15.980 -0.514 1.00 83.06 83 ASN A CA 1
ATOM 707 C C . ASN A 1 83 ? -11.592 14.537 -0.138 1.00 83.06 83 ASN A C 1
ATOM 709 O O . ASN A 1 83 ? -12.724 14.092 -0.325 1.00 83.06 83 ASN A O 1
ATOM 713 N N . ILE A 1 84 ? -10.600 13.802 0.355 1.00 86.75 84 ILE A N 1
ATOM 714 C CA . ILE A 1 84 ? -10.728 12.385 0.695 1.00 86.75 84 ILE A CA 1
ATOM 715 C C . ILE A 1 84 ? -11.618 12.246 1.921 1.00 86.75 84 ILE A C 1
ATOM 717 O O . ILE A 1 84 ? -11.231 12.606 3.034 1.00 86.75 84 ILE A O 1
ATOM 721 N N . SER A 1 85 ? -12.813 11.703 1.718 1.00 86.56 85 SER A N 1
ATOM 722 C CA . SER A 1 85 ? -13.804 11.565 2.790 1.00 86.56 85 SER A CA 1
ATOM 723 C C . SER A 1 85 ? -14.474 10.197 2.831 1.00 86.56 85 SER A C 1
ATOM 725 O O . SER A 1 85 ? -15.173 9.889 3.795 1.00 86.56 85 SER A O 1
ATOM 727 N N . SER A 1 86 ? -14.241 9.359 1.819 1.00 89.06 86 SER A N 1
ATOM 728 C CA . SER A 1 86 ? -14.876 8.054 1.686 1.00 89.06 86 SER A CA 1
ATOM 729 C C . SER A 1 86 ? -13.873 6.929 1.431 1.00 89.06 86 SER A C 1
ATOM 731 O O . SER A 1 86 ? -12.732 7.145 1.016 1.00 89.06 86 SER A O 1
ATOM 733 N N . LEU A 1 87 ? -14.328 5.692 1.647 1.00 88.81 87 LEU A N 1
ATOM 734 C CA . LEU A 1 87 ? -13.586 4.498 1.244 1.00 88.81 87 LEU A CA 1
ATOM 735 C C . LEU A 1 87 ? -13.322 4.492 -0.267 1.00 88.81 87 LEU A C 1
ATOM 737 O O . LEU A 1 87 ? -12.235 4.118 -0.687 1.00 88.81 87 LEU A O 1
ATOM 741 N N . GLU A 1 88 ? -14.288 4.923 -1.077 1.00 91.25 88 GLU A N 1
ATOM 742 C CA . GLU A 1 88 ? -14.150 4.975 -2.535 1.00 91.25 88 GLU A CA 1
ATOM 743 C C . GLU A 1 88 ? -13.003 5.899 -2.963 1.00 91.25 88 GLU A C 1
ATOM 745 O O . GLU A 1 88 ? -12.190 5.516 -3.806 1.00 91.25 88 GLU A O 1
ATOM 750 N N . ASP A 1 89 ? -12.861 7.057 -2.311 1.00 90.88 89 ASP A N 1
ATOM 751 C CA . ASP A 1 89 ? -11.743 7.972 -2.556 1.00 90.88 89 ASP A CA 1
ATOM 752 C C . ASP A 1 89 ? -10.399 7.306 -2.250 1.00 90.88 89 ASP A C 1
ATOM 754 O O . ASP A 1 89 ? -9.469 7.377 -3.053 1.00 90.88 89 ASP A O 1
ATOM 758 N N . ILE A 1 90 ? -10.308 6.610 -1.113 1.00 91.12 90 ILE A N 1
ATOM 759 C CA . ILE A 1 90 ? -9.098 5.881 -0.715 1.00 91.12 90 ILE A CA 1
ATOM 760 C C . ILE A 1 90 ? -8.778 4.781 -1.731 1.00 91.12 90 ILE A C 1
ATOM 762 O O . ILE A 1 90 ? -7.631 4.657 -2.161 1.00 91.12 90 ILE A O 1
ATOM 766 N N . LEU A 1 91 ? -9.773 3.992 -2.148 1.00 94.06 91 LEU A N 1
ATOM 767 C CA . LEU A 1 91 ? -9.578 2.918 -3.125 1.00 94.06 91 LEU A CA 1
ATOM 768 C C . LEU A 1 91 ? -9.159 3.461 -4.492 1.00 94.06 91 LEU A C 1
ATOM 770 O O . LEU A 1 91 ? -8.328 2.847 -5.158 1.00 94.06 91 LEU A O 1
ATOM 774 N N . ARG A 1 92 ? -9.667 4.628 -4.892 1.00 93.12 92 ARG A N 1
ATOM 775 C CA . ARG A 1 92 ? -9.250 5.305 -6.122 1.00 93.12 92 ARG A CA 1
ATOM 776 C C . ARG A 1 92 ? -7.785 5.717 -6.091 1.00 93.12 92 ARG A C 1
ATOM 778 O O . ARG A 1 92 ? -7.102 5.583 -7.104 1.00 93.12 92 ARG A O 1
ATOM 785 N N . ILE A 1 93 ? -7.293 6.177 -4.945 1.00 92.44 93 ILE A N 1
ATOM 786 C CA . ILE A 1 93 ? -5.886 6.551 -4.770 1.00 92.44 93 ILE A CA 1
ATOM 787 C C . ILE A 1 93 ? -5.006 5.301 -4.732 1.00 92.44 93 ILE A C 1
ATOM 789 O O . ILE A 1 93 ? -4.050 5.191 -5.496 1.00 92.44 93 ILE A O 1
ATOM 793 N N . LEU A 1 94 ? -5.350 4.334 -3.880 1.00 92.94 94 LEU A N 1
ATOM 794 C CA . LEU A 1 94 ? -4.531 3.143 -3.648 1.00 92.94 94 LEU A CA 1
ATOM 795 C C . LEU A 1 94 ? -4.582 2.136 -4.797 1.00 92.94 94 LEU A C 1
ATOM 797 O O . LEU A 1 94 ? -3.631 1.387 -4.966 1.00 92.94 94 LEU A O 1
ATOM 801 N N . GLY A 1 95 ? -5.657 2.121 -5.587 1.00 92.06 95 GLY A N 1
ATOM 802 C CA . GLY A 1 95 ? -5.786 1.351 -6.826 1.00 92.06 95 GLY A CA 1
ATOM 803 C C . GLY A 1 95 ? -5.282 2.090 -8.069 1.00 92.06 95 GLY A C 1
ATOM 804 O O . GLY A 1 95 ? -5.368 1.559 -9.179 1.00 92.06 95 GLY A O 1
ATOM 805 N N . SER A 1 96 ? -4.784 3.321 -7.912 1.00 90.50 96 SER A N 1
ATOM 806 C CA . SER A 1 96 ? -4.4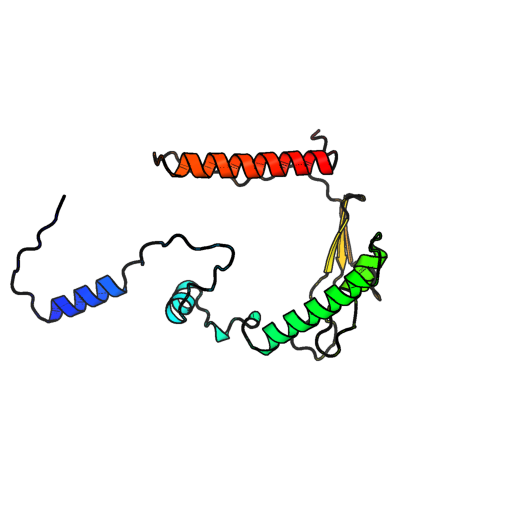08 4.178 -9.030 1.00 90.50 96 SER A CA 1
ATOM 807 C C . SER A 1 96 ? -3.287 3.568 -9.865 1.00 90.50 96 SER A C 1
ATOM 809 O O . SER A 1 96 ? -2.226 3.179 -9.374 1.00 90.50 96 SER A O 1
ATOM 811 N N . THR A 1 97 ? -3.523 3.579 -11.171 1.00 86.81 97 THR A N 1
ATOM 812 C CA . THR A 1 97 ? -2.583 3.172 -12.214 1.00 86.81 97 THR A CA 1
ATOM 813 C C . THR A 1 97 ? -1.819 4.367 -12.806 1.00 86.81 97 THR A C 1
ATOM 815 O O . THR A 1 97 ? -1.086 4.205 -13.788 1.00 86.81 97 THR A O 1
ATOM 818 N N . ARG A 1 98 ? -1.957 5.572 -12.220 1.00 82.19 98 ARG A N 1
ATOM 819 C CA . ARG A 1 98 ? -1.126 6.751 -12.540 1.00 82.19 98 ARG A CA 1
ATOM 820 C C . ARG A 1 98 ? 0.323 6.505 -12.089 1.00 82.19 98 ARG A C 1
ATOM 822 O O . ARG A 1 98 ? 0.551 5.759 -11.145 1.00 82.19 98 ARG A O 1
ATOM 829 N N . GLY A 1 99 ? 1.293 7.128 -12.762 1.00 75.50 99 GLY A N 1
ATOM 830 C CA . GLY A 1 99 ? 2.729 6.952 -12.466 1.00 75.50 99 GLY A CA 1
ATOM 831 C C . GLY A 1 99 ? 3.518 6.161 -13.513 1.00 75.50 99 GLY A C 1
ATOM 832 O O . GLY A 1 99 ? 4.710 5.934 -13.341 1.00 75.50 99 GLY A O 1
ATOM 833 N N . GLY A 1 100 ? 2.883 5.776 -14.627 1.00 83.00 100 GLY A N 1
ATOM 834 C CA . GLY A 1 100 ? 3.577 5.164 -15.761 1.00 83.00 100 GLY A CA 1
ATOM 835 C C . GLY A 1 100 ? 4.099 3.770 -15.425 1.00 83.00 100 GLY A C 1
ATOM 836 O O . GLY A 1 100 ? 3.312 2.828 -15.370 1.00 83.00 100 GLY A O 1
ATOM 837 N N . GLU A 1 101 ? 5.412 3.638 -15.256 1.00 82.69 101 GLU A N 1
ATOM 838 C CA . GLU A 1 101 ? 6.082 2.388 -14.876 1.00 82.69 101 GLU A CA 1
ATOM 839 C C . GLU A 1 101 ? 5.899 2.056 -13.387 1.00 82.69 101 GLU A C 1
ATOM 841 O O . GLU A 1 101 ? 5.705 0.896 -13.032 1.00 82.69 101 GLU A O 1
ATOM 846 N N . TRP A 1 102 ? 5.866 3.070 -12.517 1.00 86.38 102 TRP A N 1
ATOM 847 C CA . TRP A 1 102 ? 5.785 2.893 -11.066 1.00 86.38 102 TRP A CA 1
ATOM 848 C C . TRP A 1 102 ? 4.407 3.295 -10.549 1.00 86.38 102 TRP A C 1
ATOM 850 O O . TRP A 1 102 ? 4.212 4.345 -9.939 1.00 86.38 102 TRP A O 1
ATOM 860 N N . GLN A 1 103 ? 3.427 2.446 -10.846 1.00 89.88 103 GLN A N 1
ATOM 861 C CA . GLN A 1 103 ? 2.053 2.609 -10.376 1.00 89.88 103 GLN A CA 1
ATOM 862 C C . GLN A 1 103 ? 1.964 2.409 -8.857 1.00 89.88 103 GLN A C 1
ATOM 864 O O . GLN A 1 103 ? 2.763 1.668 -8.280 1.00 89.88 103 GLN A O 1
ATOM 869 N N . ILE A 1 104 ? 0.983 3.043 -8.205 1.00 90.50 104 ILE A N 1
ATOM 870 C CA . ILE A 1 104 ? 0.736 2.838 -6.767 1.00 90.50 104 ILE A CA 1
ATOM 871 C C . ILE A 1 104 ? 0.308 1.387 -6.526 1.00 90.50 104 ILE A C 1
ATOM 873 O O . ILE A 1 104 ? 0.939 0.682 -5.737 1.00 90.50 104 ILE A O 1
ATOM 877 N N . PHE A 1 105 ? -0.718 0.929 -7.250 1.00 92.31 105 PHE A N 1
ATOM 878 C CA . PHE A 1 105 ? -1.063 -0.487 -7.316 1.00 92.31 105 PHE A CA 1
ATOM 879 C C . PHE A 1 105 ? -0.352 -1.123 -8.504 1.00 92.31 105 PHE A C 1
ATOM 881 O O . PHE A 1 105 ? -0.583 -0.719 -9.644 1.00 92.31 105 PHE A O 1
ATOM 888 N N . ARG A 1 106 ? 0.499 -2.116 -8.247 1.00 90.12 106 ARG A N 1
ATOM 889 C CA . ARG A 1 106 ? 1.268 -2.808 -9.285 1.00 90.12 106 ARG A CA 1
ATOM 890 C C . ARG A 1 106 ? 0.684 -4.190 -9.534 1.00 90.12 106 ARG A C 1
ATOM 892 O O . ARG A 1 106 ? 0.767 -5.053 -8.667 1.00 90.12 106 ARG A O 1
ATOM 899 N N . ASP A 1 107 ? 0.075 -4.385 -10.695 1.00 88.31 107 ASP A N 1
ATOM 900 C CA . ASP A 1 107 ? -0.596 -5.637 -11.069 1.00 88.31 107 ASP A CA 1
ATOM 901 C C . ASP A 1 107 ? -0.314 -6.075 -12.515 1.00 88.31 107 ASP A C 1
ATOM 903 O O . ASP A 1 107 ? -1.054 -6.870 -13.101 1.00 88.31 107 ASP A O 1
ATOM 907 N N . ARG A 1 108 ? 0.773 -5.578 -13.113 1.00 87.88 108 ARG A N 1
ATOM 908 C CA . ARG A 1 108 ? 1.150 -5.921 -14.487 1.00 87.88 108 ARG A CA 1
ATOM 909 C C . ARG A 1 108 ? 1.914 -7.242 -14.522 1.00 87.88 108 ARG A C 1
ATOM 911 O O . ARG A 1 108 ? 2.847 -7.470 -13.758 1.00 87.88 108 ARG A O 1
ATOM 918 N N . ALA A 1 109 ? 1.572 -8.095 -15.487 1.00 83.56 109 ALA A N 1
ATOM 919 C CA . ALA A 1 109 ? 2.133 -9.446 -15.603 1.00 83.56 109 ALA A CA 1
ATOM 920 C C . ALA A 1 109 ? 3.666 -9.493 -15.758 1.00 83.56 109 ALA A C 1
ATOM 922 O O . ALA A 1 109 ? 4.283 -10.481 -15.373 1.00 83.56 109 ALA A O 1
ATOM 923 N N . ASN A 1 110 ? 4.269 -8.438 -16.314 1.00 84.06 110 ASN A N 1
ATOM 924 C CA . ASN A 1 110 ? 5.703 -8.377 -16.609 1.00 84.06 110 ASN A CA 1
ATOM 925 C C . ASN A 1 110 ? 6.487 -7.492 -15.628 1.00 84.06 110 ASN A C 1
ATOM 927 O O . ASN A 1 110 ? 7.674 -7.254 -15.844 1.00 84.06 110 ASN A O 1
ATOM 931 N N . ASP A 1 111 ? 5.837 -6.980 -14.582 1.00 82.31 111 ASP A N 1
ATOM 932 C CA . ASP A 1 111 ? 6.506 -6.153 -13.587 1.00 82.31 111 ASP A CA 1
ATOM 933 C C . ASP A 1 111 ? 7.349 -7.022 -12.651 1.00 82.31 111 ASP A C 1
ATOM 935 O O . ASP A 1 111 ? 6.909 -8.064 -12.166 1.00 82.31 111 ASP A O 1
ATOM 939 N N . PHE A 1 112 ? 8.562 -6.551 -12.358 1.00 80.62 112 PHE A N 1
ATOM 940 C CA . PHE A 1 112 ? 9.462 -7.214 -11.415 1.00 80.62 112 PHE A CA 1
ATOM 941 C C . PHE A 1 112 ? 8.901 -7.230 -9.980 1.00 80.62 112 PHE A C 1
ATOM 943 O O . PHE A 1 112 ? 9.104 -8.190 -9.244 1.00 80.62 112 PHE A O 1
ATOM 950 N N . VAL A 1 113 ? 8.155 -6.189 -9.595 1.00 82.88 113 VAL A N 1
ATOM 951 C CA . VAL A 1 113 ? 7.510 -6.073 -8.280 1.00 82.88 113 VAL A CA 1
ATOM 952 C C . VAL A 1 113 ? 6.023 -5.843 -8.483 1.00 82.88 113 VAL A C 1
ATOM 954 O O . VAL A 1 113 ? 5.631 -4.908 -9.174 1.00 82.88 113 VAL A O 1
ATOM 957 N N . ASN A 1 114 ? 5.205 -6.656 -7.822 1.00 87.38 114 ASN A N 1
ATOM 958 C CA . ASN A 1 114 ? 3.753 -6.536 -7.831 1.00 87.38 114 ASN A CA 1
ATOM 959 C C . ASN A 1 114 ? 3.209 -6.366 -6.412 1.00 87.38 114 ASN A C 1
ATOM 961 O O . ASN A 1 114 ? 3.751 -6.897 -5.440 1.00 87.38 114 ASN A O 1
ATOM 965 N N . THR A 1 115 ? 2.108 -5.632 -6.300 1.00 89.94 115 THR A N 1
ATOM 966 C CA . THR A 1 115 ? 1.342 -5.500 -5.066 1.00 89.94 115 THR A CA 1
ATOM 967 C C . THR A 1 115 ? 0.692 -6.844 -4.755 1.00 89.94 115 THR A C 1
ATOM 969 O O . THR A 1 115 ? -0.193 -7.299 -5.471 1.00 89.94 115 THR A O 1
ATOM 972 N N . ILE A 1 116 ? 1.131 -7.484 -3.670 1.00 90.88 116 ILE A N 1
ATOM 973 C CA . ILE A 1 116 ? 0.606 -8.791 -3.244 1.00 90.88 116 ILE A CA 1
ATOM 974 C C . ILE A 1 116 ? -0.805 -8.648 -2.663 1.00 90.88 116 ILE A C 1
ATOM 976 O O . ILE A 1 116 ? -1.672 -9.493 -2.881 1.00 90.88 116 ILE A O 1
ATOM 980 N N . ASN A 1 117 ? -1.024 -7.603 -1.865 1.00 93.25 117 ASN A N 1
ATOM 981 C CA . ASN A 1 117 ? -2.319 -7.309 -1.276 1.00 93.25 117 ASN A CA 1
ATOM 982 C C . ASN A 1 117 ? -2.460 -5.823 -0.937 1.00 93.25 117 ASN A C 1
ATOM 984 O O . ASN A 1 117 ? -1.473 -5.113 -0.745 1.00 93.25 117 ASN A O 1
ATOM 988 N N . LEU A 1 118 ? -3.713 -5.393 -0.827 1.00 94.81 118 LEU A N 1
ATOM 989 C CA . LEU A 1 118 ? -4.116 -4.130 -0.230 1.00 94.81 118 LEU A CA 1
ATOM 990 C C . LEU A 1 118 ? -5.048 -4.419 0.944 1.00 94.81 118 LEU A C 1
ATOM 992 O O . LEU A 1 118 ? -6.034 -5.139 0.793 1.00 94.81 118 LEU A O 1
ATOM 996 N N . GLY A 1 119 ? -4.756 -3.819 2.095 1.00 95.38 119 GLY A N 1
ATOM 997 C CA . GLY A 1 119 ? -5.607 -3.855 3.276 1.00 95.38 119 GLY A CA 1
ATOM 998 C C . GLY A 1 119 ? -6.083 -2.458 3.655 1.00 95.38 119 GLY A C 1
ATOM 999 O O . GLY A 1 119 ? -5.266 -1.554 3.806 1.00 95.38 119 GLY A O 1
ATOM 1000 N N . VAL A 1 120 ? -7.389 -2.291 3.863 1.00 94.56 120 VAL A N 1
ATOM 1001 C CA . VAL A 1 120 ? -7.975 -1.052 4.389 1.00 94.56 120 VAL A CA 1
ATOM 1002 C C . VAL A 1 120 ? -8.624 -1.327 5.739 1.00 94.56 120 VAL A C 1
ATOM 1004 O O . VAL A 1 120 ? -9.488 -2.199 5.859 1.00 94.56 120 VAL A O 1
ATOM 1007 N N . PHE A 1 121 ? -8.202 -0.573 6.753 1.00 93.75 121 PHE A N 1
ATOM 1008 C CA . PHE A 1 121 ? -8.833 -0.548 8.068 1.00 93.75 121 PHE A CA 1
ATOM 1009 C C . PHE A 1 121 ? -9.869 0.574 8.104 1.00 93.75 121 PHE A C 1
ATOM 1011 O O . PHE A 1 121 ? -9.518 1.751 8.127 1.00 93.75 121 PHE A O 1
ATOM 1018 N N . ASP A 1 122 ? -11.143 0.202 8.123 1.00 89.81 122 ASP A N 1
ATOM 1019 C CA . ASP A 1 122 ? -12.243 1.124 8.364 1.00 89.81 122 ASP A CA 1
ATOM 1020 C C . ASP A 1 122 ? -12.595 1.077 9.849 1.00 89.81 122 ASP A C 1
ATOM 1022 O O . ASP A 1 122 ? -13.141 0.092 10.349 1.00 89.81 122 ASP A O 1
ATOM 1026 N N . PHE A 1 123 ? -12.252 2.133 10.579 1.00 85.62 123 PHE A N 1
ATOM 1027 C CA . PHE A 1 123 ? -12.511 2.188 12.012 1.00 85.62 123 PHE A CA 1
ATOM 1028 C C . PHE A 1 123 ? -13.924 2.648 12.376 1.00 85.62 123 PHE A C 1
ATOM 1030 O O . PHE A 1 123 ? -14.354 2.395 13.503 1.00 85.62 123 PHE A O 1
ATOM 1037 N N . ILE A 1 124 ? -14.642 3.295 11.454 1.00 85.38 124 ILE A N 1
ATOM 1038 C CA . ILE A 1 124 ? -16.040 3.688 11.657 1.00 85.38 124 ILE A CA 1
ATOM 1039 C C . ILE A 1 124 ? -16.896 2.424 11.579 1.00 85.38 124 ILE A C 1
ATOM 1041 O O . ILE A 1 124 ? -17.606 2.088 12.526 1.00 85.38 124 ILE A O 1
ATOM 1045 N N . GLU A 1 125 ? -16.717 1.656 10.504 1.00 88.31 125 GLU A N 1
ATOM 1046 C CA . GLU A 1 125 ? -17.383 0.367 10.298 1.00 88.31 125 GLU A CA 1
ATOM 1047 C C . GLU A 1 125 ? -16.756 -0.766 11.127 1.00 88.31 125 GLU A C 1
ATOM 1049 O O . GLU A 1 125 ? -17.318 -1.857 11.226 1.00 88.31 125 GLU A O 1
ATOM 1054 N N . ARG A 1 126 ? -15.587 -0.524 11.738 1.00 88.25 126 ARG A N 1
ATOM 1055 C CA . ARG A 1 126 ? -14.790 -1.500 12.501 1.00 88.25 126 ARG A CA 1
ATOM 1056 C C . ARG A 1 126 ? -14.511 -2.755 11.678 1.00 88.25 126 ARG A C 1
ATOM 1058 O O . ARG A 1 126 ? -14.806 -3.872 12.105 1.00 88.25 126 ARG A O 1
ATOM 1065 N N . THR A 1 127 ? -13.937 -2.588 10.491 1.00 93.44 127 THR A N 1
ATOM 1066 C CA . THR A 1 127 ? -13.603 -3.694 9.587 1.00 93.44 127 THR A CA 1
ATOM 1067 C C . THR A 1 127 ? -12.199 -3.571 9.013 1.00 93.44 127 THR A C 1
ATOM 1069 O O . THR A 1 127 ? -11.673 -2.480 8.829 1.00 93.44 127 THR A O 1
ATOM 1072 N N . TRP A 1 128 ? -11.590 -4.713 8.718 1.00 95.12 128 TRP A N 1
ATOM 1073 C CA . TRP A 1 128 ? -10.389 -4.824 7.908 1.00 95.12 128 TRP A CA 1
ATOM 1074 C C . TRP A 1 128 ? -10.752 -5.535 6.613 1.00 95.12 128 TRP A C 1
ATOM 1076 O O . TRP A 1 128 ? -11.149 -6.701 6.624 1.00 95.12 128 TRP A O 1
ATOM 1086 N N . THR A 1 129 ? -10.662 -4.814 5.503 1.00 96.31 129 THR A N 1
ATOM 1087 C CA . THR A 1 129 ? -11.007 -5.329 4.179 1.00 96.31 129 THR A CA 1
ATOM 1088 C C . THR A 1 129 ? -9.735 -5.537 3.367 1.00 96.31 129 THR A C 1
ATOM 1090 O O . THR A 1 129 ? -8.854 -4.681 3.388 1.00 96.31 129 THR A O 1
ATOM 1093 N N . ILE A 1 130 ? -9.626 -6.679 2.689 1.00 97.00 130 ILE A N 1
ATOM 1094 C CA . ILE A 1 130 ? -8.419 -7.122 1.989 1.00 97.00 130 ILE A CA 1
ATOM 1095 C C . ILE A 1 130 ? -8.747 -7.426 0.527 1.00 97.00 130 ILE A C 1
ATOM 1097 O O . ILE A 1 130 ? -9.730 -8.108 0.229 1.00 97.00 130 ILE A O 1
ATOM 1101 N N . TRP A 1 131 ? -7.873 -6.979 -0.370 1.00 96.75 131 TRP A N 1
ATOM 1102 C CA . TRP A 1 131 ? -7.854 -7.290 -1.796 1.00 96.75 131 TRP A CA 1
ATOM 1103 C C . TRP A 1 131 ? -6.509 -7.919 -2.166 1.00 96.75 131 TRP A C 1
ATOM 1105 O O . TRP A 1 131 ? -5.477 -7.516 -1.635 1.00 96.75 131 TRP A O 1
ATOM 1115 N N . THR A 1 132 ? -6.505 -8.874 -3.094 1.00 94.81 132 THR A N 1
ATOM 1116 C CA . THR A 1 132 ? -5.277 -9.410 -3.728 1.00 94.81 132 THR A CA 1
ATOM 1117 C C . THR A 1 132 ? -5.041 -8.847 -5.123 1.00 94.81 132 THR A C 1
ATOM 1119 O O . THR A 1 132 ? -3.952 -8.969 -5.664 1.00 94.81 132 THR A O 1
ATOM 1122 N N . ASN A 1 133 ? -6.072 -8.237 -5.703 1.00 94.19 133 ASN A N 1
ATOM 1123 C CA . ASN A 1 133 ? -6.053 -7.641 -7.030 1.00 94.19 133 ASN A CA 1
ATOM 1124 C C . ASN A 1 133 ? -6.404 -6.157 -6.897 1.00 94.19 133 ASN A C 1
ATOM 1126 O O . ASN A 1 133 ? -6.833 -5.715 -5.828 1.00 94.19 133 ASN A O 1
ATOM 1130 N N . ASN A 1 134 ? -6.273 -5.393 -7.980 1.00 94.56 134 ASN A N 1
ATOM 1131 C CA . ASN A 1 134 ? -6.565 -3.966 -7.944 1.00 94.56 134 ASN A CA 1
ATOM 1132 C C . ASN A 1 134 ? -8.014 -3.703 -7.473 1.00 94.56 134 ASN A C 1
ATOM 1134 O O . ASN A 1 134 ? -8.955 -4.213 -8.099 1.00 94.56 134 ASN A O 1
ATOM 1138 N N . PRO A 1 135 ? -8.213 -2.922 -6.391 1.00 95.12 135 PRO A N 1
ATOM 1139 C CA . PRO A 1 135 ? -9.528 -2.691 -5.791 1.00 95.12 135 PRO A CA 1
ATOM 1140 C C . PRO A 1 135 ? -10.489 -1.902 -6.687 1.00 95.12 135 PRO A C 1
ATOM 1142 O O . PRO A 1 135 ? -11.690 -1.914 -6.434 1.00 95.12 135 PRO A O 1
ATOM 1145 N N . LEU A 1 136 ? -9.989 -1.216 -7.722 1.00 94.12 136 LEU A N 1
ATOM 1146 C CA . LEU A 1 136 ? -10.825 -0.466 -8.663 1.00 94.12 136 LEU A CA 1
ATOM 1147 C C . LEU A 1 136 ? -11.606 -1.369 -9.617 1.00 94.12 136 LEU A C 1
ATOM 1149 O O . LEU A 1 136 ? -12.657 -0.981 -10.121 1.00 94.12 136 LEU A O 1
ATOM 1153 N N . THR A 1 137 ? -11.083 -2.560 -9.894 1.00 93.88 137 THR A N 1
ATOM 1154 C CA . THR A 1 137 ? -11.656 -3.494 -10.873 1.00 93.88 137 THR A CA 1
ATOM 1155 C C . THR A 1 137 ? -12.103 -4.806 -10.242 1.00 93.88 137 THR A C 1
ATOM 1157 O O . THR A 1 137 ? -12.790 -5.589 -10.895 1.00 93.88 137 THR A O 1
ATOM 1160 N N . ASN A 1 138 ? -11.746 -5.050 -8.977 1.00 95.19 138 ASN A N 1
ATOM 1161 C CA . ASN A 1 138 ? -12.018 -6.303 -8.287 1.00 95.19 138 ASN A CA 1
ATOM 1162 C C . ASN A 1 138 ? -12.661 -6.068 -6.912 1.00 95.19 138 ASN A C 1
ATOM 1164 O O . ASN A 1 138 ? -12.257 -5.160 -6.181 1.00 95.19 138 ASN A O 1
ATOM 1168 N N . PRO A 1 139 ? -13.617 -6.923 -6.508 1.00 95.38 139 PRO A N 1
ATOM 1169 C CA . PRO A 1 139 ? -14.156 -6.897 -5.157 1.00 95.38 139 PRO A CA 1
ATOM 1170 C C . PRO A 1 139 ? -13.115 -7.381 -4.129 1.00 95.38 139 PRO A C 1
ATOM 1172 O O . PRO A 1 139 ? -12.160 -8.078 -4.488 1.00 95.38 139 PRO A O 1
ATOM 1175 N N . PRO A 1 140 ? -13.300 -7.053 -2.838 1.00 96.44 140 PRO A N 1
ATOM 1176 C CA . PRO A 1 140 ? -12.446 -7.575 -1.781 1.00 96.44 140 PRO A CA 1
ATOM 1177 C C . PRO A 1 140 ? -12.586 -9.087 -1.650 1.00 96.44 140 PRO A C 1
ATOM 1179 O O . PRO A 1 140 ? -13.676 -9.641 -1.798 1.00 96.44 140 PRO A O 1
ATOM 1182 N N . ILE A 1 141 ? -11.486 -9.747 -1.297 1.00 96.94 141 ILE A N 1
ATOM 1183 C CA . ILE A 1 141 ? -11.474 -11.190 -1.038 1.00 96.94 141 ILE A CA 1
ATOM 1184 C C . ILE A 1 141 ? -11.975 -11.519 0.369 1.00 96.94 141 ILE A C 1
ATOM 1186 O O . ILE A 1 141 ? -12.594 -12.558 0.585 1.00 96.94 141 ILE A O 1
ATOM 1190 N N . ILE A 1 142 ? -11.708 -10.638 1.334 1.00 95.00 142 ILE A N 1
ATOM 1191 C CA . ILE A 1 142 ? -12.014 -10.834 2.748 1.00 95.00 142 ILE A CA 1
ATOM 1192 C C . ILE A 1 142 ? -12.400 -9.490 3.368 1.00 95.00 142 ILE A C 1
ATOM 1194 O O . ILE A 1 142 ? -11.764 -8.470 3.112 1.00 95.00 142 ILE A O 1
ATOM 1198 N N . LYS A 1 143 ? -13.417 -9.508 4.236 1.00 95.56 143 LYS A N 1
ATOM 1199 C CA . LYS A 1 143 ? -13.785 -8.400 5.125 1.00 95.56 143 LYS A CA 1
ATOM 1200 C C . LYS A 1 143 ? -13.952 -8.941 6.543 1.00 95.56 143 LYS A C 1
ATOM 1202 O O . LYS A 1 143 ? -14.918 -9.643 6.833 1.00 95.56 143 LYS A O 1
ATOM 1207 N N . LEU A 1 144 ? -12.991 -8.648 7.414 1.00 92.94 144 LEU A N 1
ATOM 1208 C CA . LEU A 1 144 ? -12.960 -9.118 8.798 1.00 92.94 144 LEU A CA 1
ATOM 1209 C C . LEU A 1 144 ? -13.498 -8.040 9.742 1.00 92.94 144 LEU A C 1
ATOM 1211 O O . LEU A 1 144 ? -13.093 -6.884 9.629 1.00 92.94 144 LEU A O 1
ATOM 1215 N N . PRO A 1 145 ? -14.368 -8.378 10.705 1.00 92.81 145 PRO A N 1
ATOM 1216 C CA . PRO A 1 145 ? -14.760 -7.436 11.741 1.00 92.81 145 PRO A CA 1
ATOM 1217 C C . PRO A 1 145 ? -13.607 -7.222 12.736 1.00 92.81 145 PRO A C 1
ATOM 1219 O O . PRO A 1 145 ? -13.053 -8.176 13.283 1.00 92.81 145 PRO A O 1
ATOM 1222 N N . LEU A 1 146 ? -13.285 -5.964 13.027 1.00 85.75 146 LEU A N 1
ATOM 1223 C CA . LEU A 1 146 ? -12.340 -5.549 14.063 1.00 85.75 146 LEU A CA 1
ATOM 1224 C C . LEU A 1 146 ? -13.019 -5.627 15.434 1.00 85.75 146 LEU A C 1
ATOM 12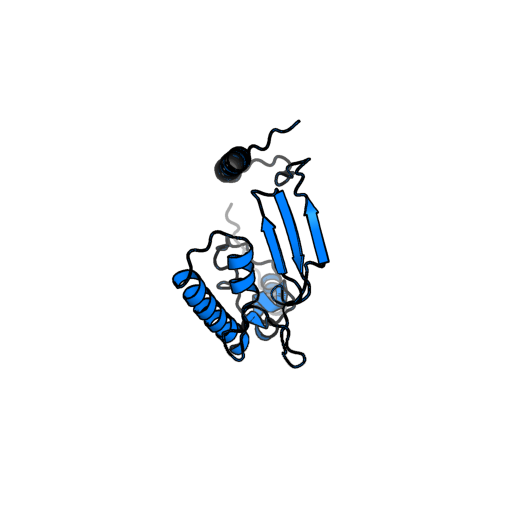26 O O . LEU A 1 146 ? -13.479 -4.632 15.997 1.00 85.75 146 LEU A O 1
ATOM 1230 N N . LYS A 1 147 ? -13.111 -6.845 15.970 1.00 79.44 147 LYS A N 1
ATOM 1231 C CA . LYS A 1 147 ? -13.566 -7.099 17.340 1.00 79.44 147 LYS A CA 1
ATOM 1232 C C . LYS A 1 147 ? -12.351 -7.287 18.240 1.00 79.44 147 LYS A C 1
ATOM 1234 O O . LYS A 1 147 ? -11.763 -8.362 18.281 1.00 79.44 147 LYS A O 1
ATOM 1239 N N . PHE A 1 148 ? -11.980 -6.239 18.966 1.00 69.94 148 PHE A N 1
ATOM 1240 C CA . PHE A 1 148 ? -10.912 -6.318 19.959 1.00 69.94 148 PHE A CA 1
ATOM 1241 C C . PHE A 1 148 ? -11.472 -6.892 21.263 1.00 69.94 148 PHE A C 1
ATOM 1243 O O . PHE A 1 148 ? -12.132 -6.186 22.020 1.00 69.94 148 PHE A O 1
ATOM 1250 N N . THR A 1 149 ? -11.233 -8.178 21.523 1.00 66.88 149 THR A N 1
ATOM 1251 C CA . THR A 1 149 ? -11.597 -8.824 22.800 1.00 66.88 149 THR A CA 1
ATOM 1252 C C . THR A 1 149 ? -10.479 -8.739 23.833 1.00 66.88 149 THR A C 1
ATOM 1254 O O . THR A 1 149 ? -10.706 -8.921 25.025 1.00 66.88 149 THR A O 1
ATOM 1257 N N . THR A 1 150 ? -9.245 -8.490 23.392 1.00 56.72 150 THR A N 1
ATOM 1258 C CA . THR A 1 150 ? -8.067 -8.477 24.258 1.00 56.72 150 THR A CA 1
ATOM 1259 C C . THR A 1 150 ? -7.049 -7.498 23.693 1.00 56.72 150 THR A C 1
ATOM 1261 O O . THR A 1 150 ? -6.653 -7.604 22.535 1.00 56.72 150 THR A O 1
ATOM 1264 N N . PHE A 1 151 ? -6.625 -6.531 24.505 1.00 57.97 151 PHE A N 1
ATOM 1265 C CA . PHE A 1 151 ? -5.490 -5.682 24.165 1.00 57.97 151 PHE A CA 1
ATOM 1266 C C . PHE A 1 151 ? -4.213 -6.404 24.582 1.00 57.97 151 PHE A C 1
ATOM 1268 O O . PHE A 1 151 ? -4.008 -6.665 25.765 1.00 57.97 151 PHE A O 1
ATOM 1275 N N . ILE A 1 152 ? -3.359 -6.724 23.614 1.00 60.44 152 ILE A N 1
ATOM 1276 C CA . ILE A 1 152 ? -2.027 -7.257 23.892 1.00 60.44 152 ILE A CA 1
ATOM 1277 C C . ILE A 1 152 ? -1.138 -6.052 24.195 1.00 60.44 152 ILE A C 1
ATOM 1279 O O . ILE A 1 152 ? -0.749 -5.309 23.296 1.00 60.44 152 ILE A O 1
ATOM 1283 N N . SER A 1 153 ? -0.874 -5.800 25.476 1.00 54.81 153 SER A N 1
ATOM 1284 C CA . SER A 1 153 ? 0.217 -4.903 25.855 1.00 54.81 153 SER A CA 1
ATOM 1285 C C . SER A 1 153 ? 1.551 -5.604 25.588 1.00 54.81 153 SER A C 1
ATOM 1287 O O . SER A 1 153 ? 1.608 -6.828 25.723 1.00 54.81 153 SER A O 1
ATOM 1289 N N . PRO A 1 154 ? 2.625 -4.872 25.237 1.00 54.66 154 PRO A N 1
ATOM 1290 C CA . PRO A 1 154 ? 3.959 -5.456 25.206 1.00 54.66 154 PRO A CA 1
ATOM 1291 C C . PRO A 1 154 ? 4.220 -6.106 26.569 1.00 54.66 154 PRO A C 1
ATOM 1293 O O . PRO A 1 154 ? 4.194 -5.415 27.589 1.00 54.66 154 PRO A O 1
ATOM 1296 N N . THR A 1 155 ? 4.383 -7.428 26.610 1.00 49.25 155 THR A N 1
ATOM 1297 C CA . THR A 1 155 ? 4.676 -8.156 27.844 1.00 49.25 155 THR A CA 1
ATOM 1298 C C . THR A 1 155 ? 6.030 -7.689 28.360 1.00 49.25 155 THR A C 1
ATOM 1300 O O . THR A 1 155 ? 7.069 -7.944 27.754 1.00 49.25 155 THR A O 1
ATOM 1303 N N . THR A 1 156 ? 6.035 -6.966 29.478 1.00 47.62 156 THR A N 1
ATOM 1304 C CA . THR A 1 156 ? 7.258 -6.678 30.228 1.00 47.62 156 THR A CA 1
ATOM 1305 C C . THR A 1 156 ? 7.584 -7.877 31.109 1.00 47.62 156 THR A C 1
ATOM 1307 O O . THR A 1 156 ? 7.489 -7.792 32.331 1.00 47.62 156 THR A O 1
ATOM 1310 N N . ASP A 1 157 ? 7.962 -8.995 30.496 1.00 47.03 157 ASP A N 1
ATOM 1311 C CA . ASP A 1 157 ? 8.652 -10.061 31.218 1.00 47.03 157 ASP A CA 1
ATOM 1312 C C . ASP A 1 157 ? 10.118 -9.643 31.355 1.00 47.03 157 ASP A C 1
ATOM 1314 O O . ASP A 1 157 ? 10.981 -10.017 30.563 1.00 47.03 157 ASP A O 1
ATOM 1318 N N . ILE A 1 158 ? 10.399 -8.788 32.338 1.00 50.41 158 ILE A N 1
ATOM 1319 C CA . ILE A 1 158 ? 11.768 -8.501 32.762 1.00 50.41 158 ILE A CA 1
ATOM 1320 C C . ILE A 1 158 ? 11.841 -8.834 34.243 1.00 50.41 158 ILE A C 1
ATOM 1322 O O . ILE A 1 158 ? 11.341 -8.098 35.095 1.00 50.41 158 ILE A O 1
ATOM 1326 N N . GLY A 1 159 ? 12.465 -9.981 34.521 1.00 47.44 159 GLY A N 1
ATOM 1327 C CA . GLY A 1 159 ? 12.955 -10.330 35.843 1.00 47.44 159 GLY A CA 1
ATOM 1328 C C . GLY A 1 159 ? 13.729 -9.153 36.425 1.00 47.44 159 GLY A C 1
ATOM 1329 O O . GLY A 1 159 ? 14.546 -8.517 35.761 1.00 47.44 159 GLY A O 1
ATOM 1330 N N . THR A 1 160 ? 13.393 -8.824 37.659 1.00 46.16 160 THR A N 1
ATOM 1331 C CA . THR A 1 160 ? 13.932 -7.708 38.422 1.00 46.16 160 THR A CA 1
ATOM 1332 C C . THR A 1 160 ? 15.449 -7.815 38.569 1.00 46.16 160 THR A C 1
ATOM 1334 O O . THR A 1 160 ? 15.928 -8.513 39.458 1.00 46.16 160 THR A O 1
ATOM 1337 N N . GLU A 1 161 ? 16.205 -7.067 37.769 1.00 44.91 161 GLU A N 1
ATOM 1338 C CA . GLU A 1 161 ? 17.574 -6.696 38.121 1.00 44.91 161 GLU A CA 1
ATOM 1339 C C . GLU A 1 161 ? 17.738 -5.173 38.085 1.00 44.91 161 GLU A C 1
ATOM 1341 O O . GLU A 1 161 ? 17.375 -4.474 37.137 1.00 44.91 161 GLU A O 1
ATOM 1346 N N . ASN A 1 162 ? 18.212 -4.661 39.219 1.00 45.28 162 ASN A N 1
ATOM 1347 C CA . ASN A 1 162 ? 18.196 -3.268 39.638 1.00 45.28 162 ASN A CA 1
ATOM 1348 C C . ASN A 1 162 ? 19.065 -2.369 38.746 1.00 45.28 162 ASN A C 1
ATOM 1350 O O . ASN A 1 162 ? 20.238 -2.152 39.046 1.00 45.28 162 ASN A O 1
ATOM 1354 N N . HIS A 1 163 ? 18.486 -1.766 37.704 1.00 42.50 163 HIS A N 1
ATOM 1355 C CA . HIS A 1 163 ? 19.135 -0.671 36.980 1.00 42.50 163 HIS A CA 1
ATOM 1356 C C . HIS A 1 163 ? 18.289 0.618 37.020 1.00 42.50 163 HIS A C 1
ATOM 1358 O O . HIS A 1 163 ? 17.228 0.681 36.393 1.00 42.50 163 HIS A O 1
ATOM 1364 N N . PRO A 1 164 ? 18.749 1.694 37.696 1.00 48.91 164 PRO A N 1
ATOM 1365 C CA . PRO A 1 164 ? 17.964 2.922 37.884 1.00 48.91 164 PRO A CA 1
ATOM 1366 C C . PRO A 1 164 ? 17.666 3.675 36.573 1.00 48.91 164 PRO A C 1
ATOM 1368 O O . PRO A 1 164 ? 16.697 4.428 36.494 1.00 48.91 164 PRO A O 1
ATOM 1371 N N . TYR A 1 165 ? 18.445 3.432 35.515 1.00 42.47 165 TYR A N 1
ATOM 1372 C CA . TYR A 1 165 ? 18.218 4.011 34.186 1.00 42.47 165 TYR A CA 1
ATOM 1373 C C . TYR A 1 165 ? 17.053 3.356 33.427 1.00 42.47 165 TYR A C 1
ATOM 1375 O O . TYR A 1 165 ? 16.381 4.029 32.646 1.00 42.47 165 TYR A O 1
ATOM 1383 N N . ILE A 1 166 ? 16.757 2.077 33.693 1.00 43.53 166 ILE A N 1
ATOM 1384 C CA . ILE A 1 166 ? 15.641 1.359 33.060 1.00 43.53 166 ILE A CA 1
ATOM 1385 C C . ILE A 1 166 ? 14.307 1.890 33.589 1.00 43.53 166 ILE A C 1
ATOM 1387 O O . ILE A 1 166 ? 13.384 2.103 32.811 1.00 43.53 166 ILE A O 1
ATOM 1391 N N . HIS A 1 167 ? 14.220 2.224 34.879 1.00 41.28 167 HIS A N 1
ATOM 1392 C CA . HIS A 1 167 ? 12.971 2.673 35.499 1.00 41.28 167 HIS A CA 1
ATOM 1393 C C . HIS A 1 167 ? 12.442 4.003 34.924 1.00 41.28 167 HIS A C 1
ATOM 1395 O O . HIS A 1 167 ? 11.230 4.177 34.800 1.00 41.28 167 HIS A O 1
ATOM 1401 N N . LYS A 1 168 ? 13.333 4.928 34.529 1.00 44.06 168 LYS A N 1
ATOM 1402 C CA . LYS A 1 168 ? 12.962 6.243 33.965 1.00 44.06 168 LYS A CA 1
ATOM 1403 C C . LYS A 1 168 ? 12.538 6.164 32.493 1.00 44.06 168 LYS A C 1
ATOM 1405 O O . LYS A 1 168 ? 11.660 6.907 32.063 1.00 44.06 168 LYS A O 1
ATOM 1410 N N . ILE A 1 169 ? 13.137 5.249 31.727 1.00 45.91 169 ILE A N 1
ATOM 1411 C CA . ILE A 1 169 ? 12.720 4.961 30.347 1.00 45.91 169 ILE A CA 1
ATOM 1412 C C . ILE A 1 169 ? 11.406 4.172 30.364 1.00 45.91 169 ILE A C 1
ATOM 1414 O O . ILE A 1 169 ? 10.486 4.501 29.624 1.00 45.91 169 ILE A O 1
ATOM 1418 N N . MET A 1 170 ? 11.277 3.181 31.250 1.00 40.75 170 MET A N 1
ATOM 1419 C CA . MET A 1 170 ? 10.068 2.365 31.392 1.00 40.75 170 MET A CA 1
ATOM 1420 C C . MET A 1 170 ? 8.862 3.184 31.849 1.00 40.75 170 MET A C 1
ATOM 1422 O O . MET A 1 170 ? 7.778 2.953 31.327 1.00 40.75 170 MET A O 1
ATOM 1426 N N . SER A 1 171 ? 9.024 4.156 32.758 1.00 50.03 171 SER A N 1
ATOM 1427 C CA . SER A 1 171 ? 7.917 5.041 33.142 1.00 50.03 171 SER A CA 1
ATOM 1428 C C . SER A 1 171 ? 7.470 5.902 31.961 1.00 50.03 171 SER A C 1
ATOM 1430 O O . SER A 1 171 ? 6.299 5.879 31.610 1.00 50.03 171 SER A O 1
ATOM 1432 N N . GLY A 1 172 ? 8.405 6.554 31.258 1.00 49.00 172 GLY A N 1
ATOM 1433 C CA . GLY A 1 172 ? 8.079 7.379 30.090 1.00 49.00 172 GLY A CA 1
ATOM 1434 C C . GLY A 1 172 ? 7.443 6.585 28.945 1.00 49.00 172 GLY A C 1
ATOM 1435 O O . GLY A 1 172 ? 6.473 7.036 28.346 1.00 49.00 172 GLY A O 1
ATOM 1436 N N . VAL A 1 173 ? 7.933 5.374 28.671 1.00 45.56 173 VAL A N 1
ATOM 1437 C CA . VAL A 1 173 ? 7.395 4.490 27.627 1.00 45.56 173 VAL A CA 1
ATOM 1438 C C . VAL A 1 173 ? 6.037 3.907 28.038 1.00 45.56 173 VAL A C 1
ATOM 1440 O O . VAL A 1 173 ? 5.106 3.932 27.236 1.00 45.56 173 VAL A O 1
ATOM 1443 N N . SER A 1 174 ? 5.877 3.459 29.289 1.00 54.03 174 SER A N 1
ATOM 1444 C CA . SER A 1 174 ? 4.578 3.049 29.851 1.00 54.03 174 SER A CA 1
ATOM 1445 C C . SER A 1 174 ? 3.558 4.176 29.746 1.00 54.03 174 SER A C 1
ATOM 1447 O O . SER A 1 174 ? 2.424 3.929 29.353 1.00 54.03 174 SER A O 1
ATOM 1449 N N . ASP A 1 175 ? 3.942 5.408 30.069 1.00 53.84 175 ASP A N 1
ATOM 1450 C CA . ASP A 1 175 ? 3.035 6.552 30.050 1.00 53.84 175 ASP A CA 1
ATOM 1451 C C . ASP A 1 175 ? 2.677 6.957 28.615 1.00 53.84 175 ASP A C 1
ATOM 1453 O O . ASP A 1 175 ? 1.514 7.241 28.338 1.00 53.84 175 ASP A O 1
ATOM 1457 N N . ILE A 1 176 ? 3.618 6.889 27.664 1.00 55.09 176 ILE A N 1
ATOM 1458 C CA . ILE A 1 176 ? 3.339 7.090 26.231 1.00 55.09 176 ILE A CA 1
ATOM 1459 C C . ILE A 1 176 ? 2.373 6.025 25.706 1.00 55.09 176 ILE A C 1
ATOM 1461 O O . ILE A 1 176 ? 1.412 6.373 25.018 1.00 55.09 176 ILE A O 1
ATOM 1465 N N . TYR A 1 177 ? 2.580 4.748 26.040 1.00 52.91 177 TYR A N 1
ATOM 1466 C CA . TYR A 1 177 ? 1.687 3.673 25.608 1.00 52.91 177 TYR A CA 1
ATOM 1467 C C . TYR A 1 177 ? 0.332 3.736 26.306 1.00 52.91 177 TYR A C 1
ATOM 1469 O O . TYR A 1 177 ? -0.676 3.557 25.636 1.00 52.91 177 TYR A O 1
ATOM 1477 N N . LYS A 1 178 ? 0.265 4.042 27.606 1.00 58.38 178 LYS A N 1
ATOM 1478 C CA . LYS A 1 178 ? -1.001 4.214 28.337 1.00 58.38 178 LYS A CA 1
ATOM 1479 C C . LYS A 1 178 ? -1.790 5.402 27.809 1.00 58.38 178 LYS A C 1
ATOM 1481 O O . LYS A 1 178 ? -2.970 5.252 27.526 1.00 58.38 178 LYS A O 1
ATOM 1486 N N . ASN A 1 179 ? -1.139 6.543 27.591 1.00 57.94 179 ASN A N 1
ATOM 1487 C CA . ASN A 1 179 ? -1.790 7.723 27.026 1.00 57.94 179 ASN A CA 1
ATOM 1488 C C . ASN A 1 179 ? -2.240 7.479 25.583 1.00 57.94 179 ASN A C 1
ATOM 1490 O O . ASN A 1 179 ? -3.351 7.857 25.220 1.00 57.94 179 ASN A O 1
ATOM 1494 N N . SER A 1 180 ? -1.419 6.807 24.772 1.00 57.56 180 SER A N 1
ATOM 1495 C CA . SER A 1 180 ? -1.787 6.414 23.406 1.00 57.56 180 SER A CA 1
ATOM 1496 C C . SER A 1 180 ? -2.928 5.398 23.392 1.00 57.56 180 SER A C 1
ATOM 1498 O O . SER A 1 180 ? -3.840 5.526 22.584 1.00 57.56 180 SER A O 1
ATOM 1500 N N . LEU A 1 181 ? -2.925 4.432 24.311 1.00 57.44 181 LEU A N 1
ATOM 1501 C CA . LEU A 1 181 ? -3.953 3.403 24.436 1.00 57.44 181 LEU A CA 1
ATOM 1502 C C . LEU A 1 181 ? -5.274 3.983 24.944 1.00 57.44 181 LEU A C 1
ATOM 1504 O O . LEU A 1 181 ? -6.320 3.647 24.405 1.00 57.44 181 LEU A O 1
ATOM 1508 N N . ASP A 1 182 ? -5.253 4.869 25.937 1.00 62.72 182 ASP A N 1
ATOM 1509 C CA . ASP A 1 182 ? -6.457 5.549 26.419 1.00 62.72 182 ASP A CA 1
ATOM 1510 C C . ASP A 1 182 ? -6.999 6.526 25.379 1.00 62.72 182 ASP A C 1
ATOM 1512 O O . ASP A 1 182 ? -8.214 6.619 25.197 1.00 62.72 182 ASP A O 1
ATOM 1516 N N . LYS A 1 183 ? -6.118 7.214 24.643 1.00 64.88 183 LYS A N 1
ATOM 1517 C CA . LYS A 1 183 ? -6.507 8.030 23.490 1.00 64.88 183 LYS A CA 1
ATOM 1518 C C . LYS A 1 183 ? -7.155 7.166 22.407 1.00 64.88 183 LYS A C 1
ATOM 1520 O O . LYS A 1 183 ? -8.226 7.522 21.935 1.00 64.88 183 LYS A O 1
ATOM 1525 N N . PHE A 1 184 ? -6.567 6.018 22.075 1.00 54.97 184 PHE A N 1
ATOM 1526 C CA . PHE A 1 184 ? -7.112 5.054 21.116 1.00 54.97 184 PHE A CA 1
ATOM 1527 C C . PHE A 1 184 ? -8.474 4.511 21.579 1.00 54.97 184 PHE A C 1
ATOM 1529 O O . PHE A 1 184 ? -9.453 4.584 20.845 1.00 54.97 184 PHE A O 1
ATOM 1536 N N . LYS A 1 185 ? -8.590 4.057 22.832 1.00 58.00 185 LYS A N 1
ATOM 1537 C CA . LYS A 1 185 ? -9.853 3.572 23.417 1.00 58.00 185 LYS A CA 1
ATOM 1538 C C . LYS A 1 185 ? -10.958 4.628 23.374 1.00 58.00 185 LYS A C 1
ATOM 1540 O O . LYS A 1 185 ? -12.080 4.304 22.992 1.00 58.00 185 LYS A O 1
ATOM 1545 N N . LYS A 1 186 ? -10.638 5.881 23.727 1.00 65.94 186 LYS A N 1
ATOM 1546 C CA . LYS A 1 186 ? -11.572 7.020 23.658 1.00 65.94 186 LYS A CA 1
ATOM 1547 C C . LYS A 1 186 ? -11.969 7.357 22.223 1.00 65.94 186 LYS A C 1
ATOM 1549 O O . LYS A 1 186 ? -13.126 7.668 21.981 1.00 65.94 186 LYS A O 1
ATOM 1554 N N . MET A 1 187 ? -11.027 7.277 21.286 1.00 50.88 187 MET A N 1
ATOM 1555 C CA . MET A 1 187 ? -11.248 7.574 19.870 1.00 50.88 187 MET A CA 1
ATOM 1556 C C . MET A 1 187 ? -12.195 6.569 19.191 1.00 50.88 187 MET A C 1
ATOM 1558 O O . MET A 1 187 ? -12.858 6.931 18.227 1.00 50.88 187 MET A O 1
ATOM 1562 N N . PHE A 1 188 ? -12.312 5.345 19.718 1.00 53.59 188 PHE A N 1
ATOM 1563 C CA . PHE A 1 188 ? -13.123 4.274 19.122 1.00 53.59 188 PHE A CA 1
ATOM 1564 C C . PHE A 1 188 ? -14.324 3.814 19.971 1.00 53.59 188 PHE A C 1
ATOM 1566 O O . PHE A 1 188 ? -14.946 2.801 19.635 1.00 53.59 188 PHE A O 1
ATOM 1573 N N . ASP A 1 189 ? -14.647 4.535 21.057 1.00 56.38 189 ASP A N 1
ATOM 1574 C CA . ASP A 1 189 ? -15.680 4.184 22.056 1.00 56.38 189 ASP A CA 1
ATOM 1575 C C . ASP A 1 189 ? -15.651 2.683 22.413 1.00 56.38 189 ASP A C 1
ATOM 1577 O O . ASP A 1 189 ? -16.664 1.975 22.412 1.00 56.38 189 ASP A O 1
ATOM 1581 N N . ILE A 1 190 ? -14.438 2.155 22.627 1.00 51.00 190 ILE A N 1
ATOM 1582 C CA . ILE A 1 190 ? -14.238 0.738 22.938 1.00 51.00 190 ILE A CA 1
ATOM 1583 C C . ILE A 1 190 ? -14.576 0.545 24.412 1.00 51.00 190 ILE A C 1
ATOM 1585 O O . ILE A 1 190 ? -13.736 0.728 25.295 1.00 51.00 190 ILE A O 1
ATOM 1589 N N . ARG A 1 191 ? -15.826 0.162 24.680 1.00 43.09 191 ARG A N 1
ATOM 1590 C CA . ARG A 1 191 ? -16.230 -0.372 25.980 1.00 43.09 191 ARG A CA 1
ATOM 1591 C C . ARG A 1 191 ? -15.757 -1.817 26.058 1.00 43.09 191 ARG A C 1
ATOM 1593 O O . ARG A 1 191 ? -16.247 -2.674 25.328 1.00 43.09 191 ARG A O 1
ATOM 1600 N N . LEU A 1 192 ? -14.766 -2.060 26.909 1.00 41.72 192 LEU A N 1
ATOM 1601 C CA . LEU A 1 192 ? -14.421 -3.413 27.330 1.00 41.72 192 LEU A CA 1
ATOM 1602 C C . LEU A 1 192 ? -15.623 -3.952 28.119 1.00 41.72 192 LEU A C 1
ATOM 1604 O O . LEU A 1 192 ? -16.006 -3.343 29.118 1.00 41.72 192 LEU A O 1
ATOM 1608 N N . TYR A 1 193 ? -16.239 -5.020 27.614 1.00 41.91 193 TYR A N 1
ATOM 1609 C CA . TYR A 1 193 ? -17.219 -5.825 28.344 1.00 41.91 193 TYR A CA 1
ATOM 1610 C C . TYR A 1 193 ? -16.503 -6.947 29.087 1.00 41.91 193 TYR A C 1
ATOM 1612 O O . TYR A 1 193 ? -15.529 -7.486 28.509 1.00 41.91 193 TYR A O 1
#

Sequence (193 aa):
MSVYVTSSNFDSSDEEYVLEVVLNLPRPRRYRDRFNPLEEYDEYDFQNRFRLQFSDCEELKESGWESSVAREKVFEELMLQDNISSLEDILRILGSTRGGEWQIFRDRANDFVNTINLGVFDFIERTWTIWTNNPLTNPPIIKLPLKFTTFISPTTDIGTENHPYIHKIMSGVSDIYKNSLDKFKKMFDIRLY

Radius of gyration: 25.93 Å; chains: 1; bounding box: 75×34×56 Å

Foldseek 3Di:
DDDDDDDDDDDPVVVVVVVVVVVPPDPPDDDDDPVCNPPPDDQVNCCVPVVDGPVNPPCSPPVNVVLVVLLVVLLVVLPVVDPDDDPVSVLCSCLAPPRVLNGSAADDPPRPDGDQKDWDQDLVQQWIFMDRHRVVVDPTPDIGHNDPQDDDDDDPPDDDDDDPVVVVVCVVVVCVVVVVVVVVCVVRVDDRD

Secondary structure (DSSP, 8-state):
-----------HHHHHHHHHHHHHSPPP-----SSSTTTT--HHHHHHHHS--GGG-GGGSHHHHHHHHHHHHHHHHHHHHS---SHHHHHHHHT---STTS-SS---TT-SS----EEEEETTTTEEEEESS-TTTS--SEEEE---S--------------HHHHHHHHHHHHHHHHHHHHHHHHTT----

Organism: NCBI:txid13131

pLDDT: mean 70.0, std 18.48, range [31.62, 97.0]